Protein AF-A0A6H1ZCZ6-F1 (afdb_monomer)

Radius of gyration: 28.12 Å; Cα contacts (8 Å, |Δi|>4): 286; chains: 1; bounding box: 65×45×75 Å

Sequence (295 aa):
MPRVMRRTPATEEAATYGYGDFLKEIIQRKLASDAAQSDRMLAGTMTKEDMLDIGLAGVGAGTKIARGVGKGKFPFNLKTTDVPLWNAILKKPAYHKEAKGIERSIDFMSPEKYFEKVERKLGIERETGKPHKDWADPEIVKKYAKEMEEGAKFPMPGLEYGNKAYFGQEGRHRMLAAEMLGIDRVPVLVMRSLEKALEKKKWKMPITRPHLASTVPKEAAAIVEKYKSQGLTYDAFVNQIPDKPQFAYHQWTFRGEGPLAKATVTTKGTSLDEFEEMVADRLRKFAETPAWSSF

Foldseek 3Di:
DDDPPDDDPLNVVCVVDPVVVSVVVVVVVVLVVQQVLLVCVLVVNDDCVSCVVLVNVPLDDDQCQFPQQPRPQDQEDSQFAPDPVVNVCSVCVPCCCPVVQKHKGWDWAALVVLQVVVCVQCPCPPVPSDRPLVPDDVVLLVVLLVCSSVRHHHYAWEWEAEPPPDIDTDDSSVNSSCVVSSNGIGTYMYMHRCVVVVVVVVVPDDPPDPVVVVPQPPVVVVVVVVCVVVVDDPVNVQVPQPPNPPPPPQDFDFDDDDPDGDTFGDDPPAGPVNVVVVVVVSVVVVVPPPPPPDD

Organism: NCBI:txid1070528

pLDDT: mean 70.23, std 20.96, range [31.58, 98.12]

Secondary structure (DSSP, 8-state):
----PPPPHHHHHHHHS-HHHHHHHHHHHHHHHHHHHHHHHHHT---HHHHHHTT-TTTTTTS---TTS-TT---EETT--S-HHHHHHHH-HHHHHHHH-EEEEEEEE-HHHHHHHHHHHH-S-TTT---GGGGS-HHHHHHHHHHHHTT--EEPPEEEE-STT-EEEE-HHHHHHHHHTT---EEEEEEEETHHHHHHHHTTS----GGGTTSS-HHHHHHHHHHHHTT--HHHHHHHSSS-------------SSTT-PPP--BTTB-HHHHHHHHHHHHHHHHHSPP----

Structure (mmCIF, N/CA/C/O backbone):
data_AF-A0A6H1ZCZ6-F1
#
_entry.id   AF-A0A6H1ZCZ6-F1
#
loop_
_atom_site.group_PDB
_atom_site.id
_atom_site.type_symbol
_atom_site.label_atom_id
_atom_site.label_alt_id
_atom_site.label_comp_id
_atom_site.label_asym_id
_atom_site.label_entity_id
_atom_site.label_seq_id
_atom_site.pdbx_PDB_ins_code
_atom_site.Cartn_x
_atom_site.Cartn_y
_atom_site.Cartn_z
_atom_site.occupancy
_atom_site.B_iso_or_equiv
_atom_site.auth_seq_id
_atom_site.auth_comp_id
_atom_site.auth_asym_id
_atom_site.auth_atom_id
_atom_site.pdbx_PDB_model_num
ATOM 1 N N . MET A 1 1 ? 48.967 -16.074 17.206 1.00 51.94 1 MET A N 1
ATOM 2 C CA . MET A 1 1 ? 48.374 -16.880 16.116 1.00 51.94 1 MET A CA 1
ATOM 3 C C . MET A 1 1 ? 47.278 -16.062 15.444 1.00 51.94 1 MET A C 1
ATOM 5 O O . MET A 1 1 ? 46.439 -15.543 16.174 1.00 51.94 1 MET A O 1
ATOM 9 N N . PRO A 1 2 ? 47.289 -15.872 14.113 1.00 50.41 2 PRO A N 1
ATOM 10 C CA . PRO A 1 2 ? 46.236 -15.125 13.434 1.00 50.41 2 PRO A CA 1
ATOM 11 C C . PRO A 1 2 ? 44.920 -15.909 13.479 1.00 50.41 2 PRO A C 1
ATOM 13 O O . PRO A 1 2 ? 44.879 -17.115 13.236 1.00 50.41 2 PRO A O 1
ATOM 16 N N . ARG A 1 3 ? 43.840 -15.214 13.836 1.00 53.81 3 ARG A N 1
ATOM 17 C CA . ARG A 1 3 ? 42.493 -15.776 13.945 1.00 53.81 3 ARG A CA 1
ATOM 18 C C . ARG A 1 3 ? 41.964 -16.026 12.533 1.00 53.81 3 ARG A C 1
ATOM 20 O O . ARG A 1 3 ? 41.617 -15.080 11.831 1.00 53.81 3 ARG A O 1
ATOM 27 N N . VAL A 1 4 ? 41.924 -17.288 12.110 1.00 62.53 4 VAL A N 1
ATOM 28 C CA . VAL A 1 4 ? 41.286 -17.685 10.848 1.00 62.53 4 VAL A CA 1
ATOM 29 C C . VAL A 1 4 ? 39.792 -17.383 10.975 1.00 62.53 4 VAL A C 1
ATOM 31 O O . VAL A 1 4 ? 39.078 -18.063 11.714 1.00 62.53 4 VAL A O 1
ATOM 34 N N . MET A 1 5 ? 39.315 -16.329 10.309 1.00 56.47 5 MET A N 1
ATOM 35 C CA . MET A 1 5 ? 37.878 -16.083 10.213 1.00 56.47 5 MET A CA 1
ATOM 36 C C . MET A 1 5 ? 37.265 -17.189 9.356 1.00 56.47 5 MET A C 1
ATOM 38 O O . MET A 1 5 ? 37.585 -17.311 8.173 1.00 56.47 5 MET A O 1
ATOM 42 N N . ARG A 1 6 ? 36.388 -18.003 9.954 1.00 63.62 6 ARG A N 1
ATOM 43 C CA . ARG A 1 6 ? 35.549 -18.932 9.195 1.00 63.62 6 ARG A CA 1
ATOM 44 C C . ARG A 1 6 ? 34.657 -18.108 8.271 1.00 63.62 6 ARG A C 1
ATOM 46 O O . ARG A 1 6 ? 33.877 -17.283 8.746 1.00 63.62 6 ARG A O 1
ATOM 53 N N . ARG A 1 7 ? 34.802 -18.321 6.965 1.00 49.16 7 ARG A N 1
ATOM 54 C CA . ARG A 1 7 ? 33.882 -17.788 5.961 1.00 49.16 7 ARG A CA 1
ATOM 55 C C . ARG A 1 7 ? 32.500 -18.387 6.218 1.00 49.16 7 ARG A C 1
ATOM 57 O O . ARG A 1 7 ? 32.379 -19.568 6.533 1.00 49.16 7 ARG A O 1
ATOM 64 N N . THR A 1 8 ? 31.468 -17.554 6.179 1.00 64.56 8 THR A N 1
ATOM 65 C CA . THR A 1 8 ? 30.083 -18.023 6.260 1.00 64.56 8 THR A CA 1
ATOM 66 C C . THR A 1 8 ? 29.672 -18.607 4.904 1.00 64.56 8 THR A C 1
ATOM 68 O O . THR A 1 8 ? 30.223 -18.186 3.883 1.00 64.56 8 THR A O 1
ATOM 71 N N . PRO A 1 9 ? 28.676 -19.509 4.847 1.00 66.75 9 PRO A N 1
ATOM 72 C CA . PRO A 1 9 ? 28.202 -20.091 3.585 1.00 66.75 9 PRO A CA 1
ATOM 73 C C . PRO A 1 9 ? 27.867 -19.033 2.514 1.00 66.75 9 PRO A C 1
ATOM 75 O O . PRO A 1 9 ? 28.217 -19.180 1.348 1.00 66.75 9 PRO A O 1
ATOM 78 N N . ALA A 1 10 ? 27.306 -17.891 2.930 1.00 59.91 10 ALA A N 1
ATOM 79 C CA . ALA A 1 10 ? 27.002 -16.764 2.043 1.00 59.91 10 ALA A CA 1
ATOM 80 C C . ALA A 1 10 ? 28.252 -16.098 1.428 1.00 59.91 10 ALA A C 1
ATOM 82 O O . ALA A 1 10 ? 28.197 -15.582 0.315 1.00 59.91 10 ALA A O 1
ATOM 83 N N . THR A 1 11 ? 29.386 -16.095 2.138 1.00 60.25 11 THR A N 1
ATOM 84 C CA . THR A 1 11 ? 30.655 -15.556 1.612 1.00 60.25 11 THR A CA 1
ATOM 85 C C . THR A 1 11 ? 31.369 -16.512 0.656 1.00 60.25 11 THR A C 1
ATOM 87 O O . THR A 1 11 ? 32.207 -16.060 -0.120 1.00 60.25 11 THR A O 1
ATOM 90 N N . GLU A 1 12 ? 31.036 -17.804 0.675 1.00 62.97 12 GLU A N 1
ATOM 91 C CA . GLU A 1 12 ? 31.563 -18.786 -0.282 1.00 62.97 12 GLU A CA 1
ATOM 92 C C . GLU A 1 12 ? 30.764 -18.785 -1.594 1.00 62.97 12 GLU A C 1
ATOM 94 O O . GLU A 1 12 ? 31.374 -18.747 -2.663 1.00 62.97 12 GLU A O 1
ATOM 99 N N . GLU A 1 13 ? 29.429 -18.686 -1.540 1.00 59.19 13 GLU A N 1
ATOM 100 C CA . GLU A 1 13 ? 28.584 -18.519 -2.741 1.00 59.19 13 GLU A CA 1
ATOM 101 C C . GLU A 1 13 ? 28.885 -17.209 -3.494 1.00 59.19 13 GLU A C 1
ATOM 103 O O . GLU A 1 13 ? 28.975 -17.189 -4.724 1.00 59.19 13 GLU A O 1
ATOM 108 N N . ALA A 1 14 ? 29.120 -16.110 -2.766 1.00 56.25 14 ALA A N 1
ATOM 109 C CA . ALA A 1 14 ? 29.491 -14.820 -3.354 1.00 56.25 14 ALA A CA 1
ATOM 110 C C . ALA A 1 14 ? 30.906 -14.795 -3.969 1.00 56.25 14 ALA A C 1
ATOM 112 O O . ALA A 1 14 ? 31.256 -13.832 -4.647 1.00 56.25 14 ALA A O 1
ATOM 113 N N . ALA A 1 15 ? 31.738 -15.812 -3.716 1.00 60.25 15 ALA A N 1
ATOM 114 C CA . ALA A 1 15 ? 33.045 -15.955 -4.359 1.00 60.25 15 ALA A CA 1
ATOM 115 C C . ALA A 1 15 ? 32.957 -16.732 -5.684 1.00 60.25 15 ALA A C 1
ATOM 117 O O . ALA A 1 15 ? 33.843 -16.605 -6.525 1.00 60.25 15 ALA A O 1
ATOM 118 N N . THR A 1 16 ? 31.894 -17.522 -5.876 1.00 64.06 16 THR A N 1
ATOM 119 C CA . THR A 1 16 ? 31.641 -18.293 -7.105 1.00 64.06 16 THR A CA 1
ATOM 120 C C . THR A 1 16 ? 30.833 -17.493 -8.127 1.00 64.06 16 THR A C 1
ATOM 122 O O . THR A 1 16 ? 31.083 -17.588 -9.326 1.00 64.06 16 THR A O 1
ATOM 125 N N . TYR A 1 17 ? 29.900 -16.664 -7.657 1.00 55.56 17 TYR A N 1
ATOM 126 C CA . TYR A 1 17 ? 29.158 -15.703 -8.470 1.00 55.56 17 TYR A CA 1
ATOM 127 C C . TYR A 1 17 ? 29.743 -14.308 -8.277 1.00 55.56 17 TYR A C 1
ATOM 129 O O . TYR A 1 17 ? 29.965 -13.888 -7.148 1.00 55.56 17 TYR A O 1
ATOM 137 N N . GLY A 1 18 ? 29.947 -13.535 -9.349 1.00 78.50 18 GLY A N 1
ATOM 138 C CA . GLY A 1 18 ? 30.294 -12.121 -9.189 1.00 78.50 18 GLY A CA 1
ATOM 139 C C . GLY A 1 18 ? 29.287 -11.429 -8.258 1.00 78.50 18 GLY A C 1
ATOM 140 O O . GLY A 1 18 ? 28.083 -11.645 -8.389 1.00 78.50 18 GLY A O 1
ATOM 141 N N . TYR A 1 19 ? 29.756 -10.593 -7.325 1.00 64.38 19 TYR A N 1
ATOM 142 C CA . TYR A 1 19 ? 28.933 -9.965 -6.272 1.00 64.38 19 TYR A CA 1
ATOM 143 C C . TYR A 1 19 ? 27.621 -9.341 -6.793 1.00 64.38 19 TYR A C 1
ATOM 145 O O . TYR A 1 19 ? 26.573 -9.411 -6.150 1.00 64.38 19 TYR A O 1
ATOM 153 N N . GLY A 1 20 ? 27.651 -8.776 -8.005 1.00 70.06 20 GLY A N 1
ATOM 154 C CA . GLY A 1 20 ? 26.472 -8.213 -8.662 1.00 70.06 20 GLY A CA 1
ATOM 155 C C . GLY A 1 20 ? 25.416 -9.236 -9.104 1.00 70.06 20 GLY A C 1
ATOM 156 O O . GLY A 1 20 ? 24.238 -8.888 -9.149 1.00 70.06 20 GLY A O 1
ATOM 157 N N . ASP A 1 21 ? 25.795 -10.468 -9.435 1.00 70.88 21 ASP A N 1
ATOM 158 C CA . ASP A 1 21 ? 24.861 -11.539 -9.801 1.00 70.88 21 ASP A CA 1
ATOM 159 C C . ASP A 1 21 ? 24.294 -12.235 -8.561 1.00 70.88 21 ASP A C 1
ATOM 161 O O . ASP A 1 21 ? 23.085 -12.455 -8.499 1.00 70.88 21 ASP A O 1
ATOM 165 N N . PHE A 1 22 ? 25.113 -12.411 -7.522 1.00 65.31 22 PHE A N 1
ATOM 166 C CA . PHE A 1 22 ? 24.660 -12.872 -6.207 1.00 65.31 22 PHE A CA 1
ATOM 167 C C . PHE A 1 22 ? 23.572 -11.957 -5.612 1.00 65.31 22 PHE A C 1
ATOM 169 O O . PHE A 1 22 ? 22.502 -12.418 -5.212 1.00 65.31 22 PHE A O 1
ATOM 176 N N . LEU A 1 23 ? 23.776 -10.631 -5.633 1.00 61.34 23 LEU A N 1
ATOM 177 C CA . LEU A 1 23 ? 22.765 -9.678 -5.154 1.00 61.34 23 LEU A CA 1
ATOM 178 C C . LEU A 1 23 ? 21.466 -9.723 -5.970 1.00 61.34 23 LEU A C 1
ATOM 180 O O . LEU A 1 23 ? 20.378 -9.594 -5.404 1.00 61.34 23 LEU A O 1
ATOM 184 N N . LYS A 1 24 ? 21.548 -9.905 -7.294 1.00 67.25 24 LYS A N 1
ATOM 185 C CA . LYS A 1 24 ? 20.347 -10.050 -8.131 1.00 67.25 24 LYS A CA 1
ATOM 186 C C . LYS A 1 24 ? 19.576 -11.302 -7.760 1.00 67.25 24 LYS A C 1
ATOM 188 O O . LYS A 1 24 ? 18.354 -11.234 -7.674 1.00 67.25 24 LYS A O 1
ATOM 193 N N . GLU A 1 25 ? 20.267 -12.414 -7.550 1.00 73.94 25 GLU A N 1
ATOM 194 C CA . GLU A 1 25 ? 19.636 -13.670 -7.175 1.00 73.94 25 GLU A CA 1
ATOM 195 C C . GLU A 1 25 ? 18.921 -13.557 -5.826 1.00 73.94 25 GLU A C 1
ATOM 197 O O . GLU A 1 25 ? 17.749 -13.920 -5.736 1.00 73.94 25 GLU A O 1
ATOM 202 N N . ILE A 1 26 ? 19.557 -12.960 -4.812 1.00 69.25 26 ILE A N 1
ATOM 203 C CA . ILE A 1 26 ? 18.918 -12.699 -3.513 1.00 69.25 26 ILE A CA 1
ATOM 204 C C . ILE A 1 26 ? 17.649 -11.856 -3.684 1.00 69.25 26 ILE A C 1
ATOM 206 O O . ILE A 1 26 ? 16.602 -12.197 -3.131 1.00 69.25 26 ILE A O 1
ATOM 210 N N . ILE A 1 27 ? 17.715 -10.776 -4.472 1.00 65.94 27 ILE A N 1
ATOM 211 C CA . ILE A 1 27 ? 16.554 -9.912 -4.730 1.00 65.94 27 ILE A CA 1
ATOM 212 C C . ILE A 1 27 ? 15.440 -10.699 -5.433 1.00 65.94 27 ILE A C 1
ATOM 214 O O . ILE A 1 27 ? 14.284 -10.591 -5.037 1.00 65.94 27 ILE A O 1
ATOM 218 N N . GLN A 1 28 ? 15.766 -11.511 -6.442 1.00 69.06 28 GLN A N 1
ATOM 219 C CA . GLN A 1 28 ? 14.781 -12.320 -7.168 1.00 69.06 28 GLN A CA 1
ATOM 220 C C . GLN A 1 28 ? 14.146 -13.392 -6.277 1.00 69.06 28 GLN A C 1
ATOM 222 O O . GLN A 1 28 ? 12.925 -13.532 -6.280 1.00 69.06 28 GLN A O 1
ATOM 227 N N . ARG A 1 29 ? 14.941 -14.101 -5.464 1.00 72.94 29 ARG A N 1
ATOM 228 C CA . ARG A 1 29 ? 14.440 -15.084 -4.489 1.00 72.94 29 ARG A CA 1
ATOM 229 C C . ARG A 1 29 ? 13.510 -14.422 -3.470 1.00 72.94 29 ARG A C 1
ATOM 231 O O . ARG A 1 29 ? 12.452 -14.968 -3.166 1.00 72.94 29 ARG A O 1
ATOM 238 N N . LYS A 1 30 ? 13.859 -13.223 -2.986 1.00 72.44 30 LYS A N 1
ATOM 239 C CA . LYS A 1 30 ? 13.016 -12.462 -2.055 1.00 72.44 30 LYS A CA 1
ATOM 240 C C . LYS A 1 30 ? 11.699 -12.025 -2.701 1.00 72.44 30 LYS A C 1
ATOM 242 O O . LYS A 1 30 ? 10.649 -12.279 -2.124 1.00 72.44 30 LYS A O 1
ATOM 247 N N . LEU A 1 31 ? 11.741 -11.465 -3.911 1.00 67.88 31 LEU A N 1
ATOM 248 C CA . LEU A 1 31 ? 10.538 -11.081 -4.661 1.00 67.88 31 LEU A CA 1
ATOM 249 C C . LEU A 1 31 ? 9.625 -12.282 -4.946 1.00 67.88 31 LEU A C 1
ATOM 251 O O . LEU A 1 31 ? 8.411 -12.175 -4.795 1.00 67.88 31 LEU A O 1
ATOM 255 N N . ALA A 1 32 ? 10.196 -13.431 -5.317 1.00 72.88 32 ALA A N 1
ATOM 256 C CA . ALA A 1 32 ? 9.437 -14.656 -5.555 1.00 72.88 32 ALA A CA 1
ATOM 257 C C . ALA A 1 32 ? 8.773 -15.183 -4.272 1.00 72.88 32 ALA A C 1
ATOM 259 O O . ALA A 1 32 ? 7.601 -15.556 -4.299 1.00 72.88 32 ALA A O 1
ATOM 260 N N . SER A 1 33 ? 9.497 -15.167 -3.149 1.00 76.44 33 SER A N 1
ATOM 261 C CA . SER A 1 33 ? 8.960 -15.548 -1.839 1.00 76.44 33 SER A CA 1
ATOM 262 C C . SER A 1 33 ? 7.818 -14.622 -1.401 1.00 76.44 33 SER A C 1
ATOM 264 O O . SER A 1 33 ? 6.734 -15.095 -1.058 1.00 76.44 33 SER A O 1
ATOM 266 N N . ASP A 1 34 ? 8.008 -13.305 -1.519 1.00 74.12 34 ASP A N 1
ATOM 267 C CA . ASP A 1 34 ? 6.996 -12.306 -1.158 1.00 74.12 34 ASP A CA 1
ATOM 268 C C . ASP A 1 34 ? 5.740 -12.425 -2.049 1.00 74.12 34 ASP A C 1
ATOM 270 O O . ASP A 1 34 ? 4.609 -12.286 -1.569 1.00 74.12 34 ASP A O 1
ATOM 274 N N . ALA A 1 35 ? 5.908 -12.746 -3.339 1.00 73.69 35 ALA A N 1
ATOM 275 C CA . ALA A 1 35 ? 4.800 -13.008 -4.256 1.00 73.69 35 ALA A CA 1
ATOM 276 C C . ALA A 1 35 ? 4.017 -14.275 -3.871 1.00 73.69 35 ALA A C 1
ATOM 278 O O . ALA A 1 35 ? 2.795 -14.217 -3.736 1.00 73.69 35 ALA A O 1
ATOM 279 N N . ALA A 1 36 ? 4.708 -15.391 -3.613 1.00 77.44 36 ALA A N 1
ATOM 280 C CA . ALA A 1 36 ? 4.074 -16.643 -3.193 1.00 77.44 36 ALA A CA 1
ATOM 281 C C . ALA A 1 36 ? 3.324 -16.487 -1.859 1.00 77.44 36 ALA A C 1
ATOM 283 O O . ALA A 1 36 ? 2.225 -17.012 -1.674 1.00 77.44 36 ALA A O 1
ATOM 284 N N . GLN A 1 37 ? 3.892 -15.726 -0.925 1.00 78.75 37 GLN A N 1
ATOM 285 C CA . GLN A 1 37 ? 3.243 -15.396 0.338 1.00 78.75 37 GLN A CA 1
ATOM 286 C C . GLN A 1 37 ? 1.989 -14.531 0.130 1.00 78.75 37 GLN A C 1
ATOM 288 O O . GLN A 1 37 ? 0.945 -14.812 0.722 1.00 78.75 37 GLN A O 1
ATOM 293 N N . SER A 1 38 ? 2.061 -13.533 -0.756 1.00 77.12 38 SER A N 1
ATOM 294 C CA . SER A 1 38 ? 0.911 -12.697 -1.132 1.00 77.12 38 SER A CA 1
ATOM 295 C C . SER A 1 38 ? -0.216 -13.520 -1.768 1.00 77.12 38 SER A C 1
ATOM 297 O O . SER A 1 38 ? -1.392 -13.273 -1.509 1.00 77.12 38 SER A O 1
ATOM 299 N N . ASP A 1 39 ? 0.117 -14.522 -2.579 1.00 80.75 39 ASP A N 1
ATOM 300 C CA . ASP A 1 39 ? -0.885 -15.373 -3.222 1.00 80.75 39 ASP A CA 1
ATOM 301 C C . ASP A 1 39 ? -1.585 -16.290 -2.211 1.00 80.75 39 ASP A C 1
ATOM 303 O O . ASP A 1 39 ? -2.813 -16.393 -2.229 1.00 80.75 39 ASP A O 1
ATOM 307 N N . ARG A 1 40 ? -0.841 -16.860 -1.251 1.00 77.88 40 ARG A N 1
ATOM 308 C CA . ARG A 1 40 ? -1.423 -17.626 -0.132 1.00 77.88 40 ARG A CA 1
ATOM 309 C C . ARG A 1 40 ? -2.340 -16.768 0.745 1.00 77.88 40 ARG A C 1
ATOM 311 O O . ARG A 1 40 ? -3.407 -17.226 1.151 1.00 77.88 40 ARG A O 1
ATOM 318 N N . MET A 1 41 ? -1.970 -15.508 0.990 1.00 79.25 41 MET A N 1
ATOM 319 C CA . MET A 1 41 ? -2.831 -14.525 1.664 1.00 79.25 41 MET A CA 1
ATOM 320 C C . MET A 1 41 ? -4.153 -14.307 0.935 1.00 79.25 41 MET A C 1
ATOM 322 O O . MET A 1 41 ? -5.220 -14.378 1.543 1.00 79.25 41 MET A O 1
ATOM 326 N N . LEU A 1 42 ? -4.091 -14.041 -0.370 1.00 79.94 42 LEU A N 1
ATOM 327 C CA . LEU A 1 42 ? -5.270 -13.751 -1.186 1.00 79.94 42 LEU A CA 1
ATOM 328 C C . LEU A 1 42 ? -6.194 -14.963 -1.329 1.00 79.94 42 LEU A C 1
ATOM 330 O O . LEU A 1 42 ? -7.420 -14.811 -1.300 1.00 79.94 42 LEU A O 1
ATOM 334 N N . ALA A 1 43 ? -5.609 -16.155 -1.443 1.00 80.00 43 ALA A N 1
ATOM 335 C CA . ALA A 1 43 ? -6.333 -17.418 -1.491 1.00 80.00 43 ALA A CA 1
ATOM 336 C C . ALA A 1 43 ? -6.966 -17.799 -0.140 1.00 80.00 43 ALA A C 1
ATOM 338 O O . ALA A 1 43 ? -7.839 -18.662 -0.101 1.00 80.00 43 ALA A O 1
ATOM 339 N N . GLY A 1 44 ? -6.568 -17.150 0.962 1.00 78.00 44 GLY A N 1
ATOM 340 C CA . GLY A 1 44 ? -7.005 -17.523 2.309 1.00 78.00 44 GLY A CA 1
ATOM 341 C C . GLY A 1 44 ? -6.400 -18.845 2.788 1.00 78.00 44 GLY A C 1
ATOM 342 O O . GLY A 1 44 ? -6.966 -19.487 3.664 1.00 78.00 44 G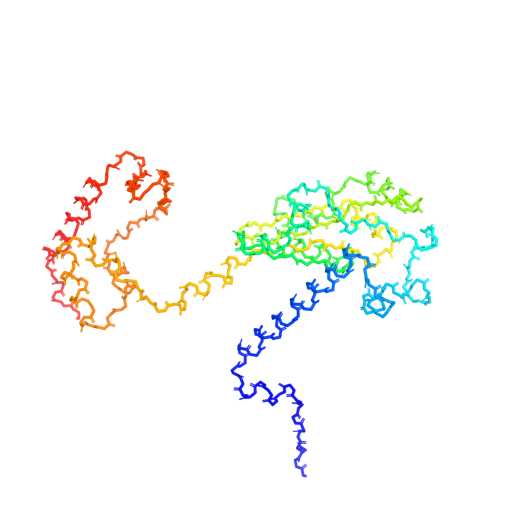LY A O 1
ATOM 343 N N . THR A 1 45 ? -5.263 -19.255 2.220 1.00 82.06 45 THR A N 1
ATOM 344 C CA . THR A 1 45 ? -4.576 -20.522 2.516 1.00 82.06 45 THR A CA 1
ATOM 345 C C . THR A 1 45 ? -3.324 -20.313 3.372 1.00 82.06 45 THR A C 1
ATOM 347 O O . THR A 1 45 ? -2.404 -21.127 3.326 1.00 82.06 45 THR A O 1
ATOM 350 N N . MET A 1 46 ? -3.232 -19.196 4.101 1.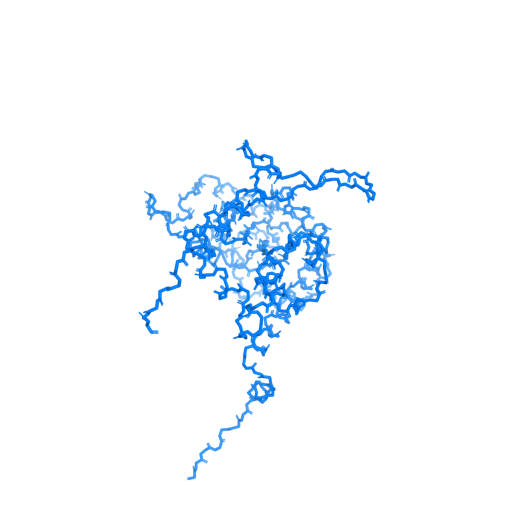00 76.06 46 MET A N 1
ATOM 351 C CA . MET A 1 46 ? -2.127 -18.975 5.036 1.00 76.06 46 MET A CA 1
ATOM 352 C C . MET A 1 46 ? -2.210 -19.945 6.205 1.00 76.06 46 MET A C 1
ATOM 354 O O . MET A 1 46 ? -3.254 -20.061 6.849 1.00 76.06 46 MET A O 1
ATOM 358 N N . THR A 1 47 ? -1.086 -20.579 6.515 1.00 77.38 47 THR A N 1
ATOM 359 C CA . THR A 1 47 ? -0.935 -21.347 7.750 1.00 77.38 47 THR A CA 1
ATOM 360 C C . THR A 1 47 ? -0.765 -20.411 8.948 1.00 77.38 47 THR A C 1
ATOM 362 O O . THR A 1 47 ? -0.506 -19.211 8.801 1.00 77.38 47 THR A O 1
ATOM 365 N N . LYS A 1 48 ? -0.903 -20.952 10.160 1.00 69.75 48 LYS A N 1
ATOM 366 C CA . LYS A 1 48 ? -0.646 -20.202 11.395 1.00 69.75 48 LYS A CA 1
ATOM 367 C C . LYS A 1 48 ? 0.815 -19.746 11.462 1.00 69.75 48 LYS A C 1
ATOM 369 O O . LYS A 1 48 ? 1.084 -18.650 11.937 1.00 69.75 48 LYS A O 1
ATOM 374 N N . GLU A 1 49 ? 1.727 -20.559 10.949 1.00 73.94 49 GLU A N 1
ATOM 375 C CA . GLU A 1 49 ? 3.160 -20.298 10.834 1.00 73.94 49 GLU A CA 1
ATOM 376 C C . GLU A 1 49 ? 3.424 -19.160 9.849 1.00 73.94 49 GLU A C 1
ATOM 378 O O . GLU A 1 49 ? 4.119 -18.207 10.188 1.00 73.94 49 GLU A O 1
ATOM 383 N N . ASP A 1 50 ? 2.768 -19.171 8.684 1.00 71.44 50 ASP A N 1
ATOM 384 C CA . ASP A 1 50 ? 2.870 -18.052 7.746 1.00 71.44 50 ASP A CA 1
ATOM 385 C C . ASP A 1 50 ? 2.357 -16.753 8.385 1.00 71.44 50 ASP A C 1
ATOM 387 O O . ASP A 1 50 ? 2.917 -15.686 8.145 1.00 71.44 50 ASP A O 1
ATOM 391 N N . MET A 1 51 ? 1.298 -16.835 9.206 1.00 68.19 51 MET A N 1
ATOM 392 C CA . MET A 1 51 ? 0.802 -15.704 9.993 1.00 68.19 51 MET A CA 1
ATOM 393 C C . MET A 1 51 ? 1.802 -15.291 11.085 1.00 68.19 51 MET A C 1
ATOM 395 O O . MET A 1 51 ? 1.932 -14.098 11.343 1.00 68.19 51 MET A O 1
ATOM 399 N N . LEU A 1 52 ? 2.521 -16.219 11.725 1.00 67.00 52 LEU A N 1
ATOM 400 C CA . LEU A 1 52 ? 3.565 -15.924 12.726 1.00 67.00 52 LEU A CA 1
ATOM 401 C C . LEU A 1 52 ? 4.725 -15.160 12.095 1.00 67.00 52 LEU A C 1
ATOM 403 O O . LEU A 1 52 ? 5.143 -14.137 12.636 1.00 67.00 52 LEU A O 1
ATOM 407 N N . ASP A 1 53 ? 5.173 -15.594 10.921 1.00 67.69 53 ASP A N 1
ATOM 408 C CA . ASP A 1 53 ? 6.294 -14.989 10.202 1.00 67.69 53 ASP A CA 1
ATOM 409 C C . ASP A 1 53 ? 5.988 -13.556 9.740 1.00 67.69 53 ASP A C 1
ATOM 411 O O . ASP A 1 53 ? 6.851 -12.672 9.762 1.00 67.69 53 ASP A O 1
ATOM 415 N N . ILE A 1 54 ? 4.727 -13.260 9.412 1.00 65.62 54 ILE A N 1
ATOM 416 C CA . ILE A 1 54 ? 4.270 -11.878 9.200 1.00 65.62 54 ILE A CA 1
ATOM 417 C C . ILE A 1 54 ? 3.810 -11.177 10.472 1.00 65.62 54 ILE A C 1
ATOM 419 O O . ILE A 1 54 ? 3.138 -10.151 10.388 1.00 65.62 54 ILE A O 1
ATOM 423 N N . GLY A 1 55 ? 4.167 -11.686 11.649 1.00 56.69 55 GLY A N 1
ATOM 424 C CA . GLY A 1 55 ? 3.805 -11.094 12.935 1.00 56.69 55 GLY A CA 1
ATOM 425 C C . GLY A 1 55 ? 2.297 -10.911 13.137 1.00 56.69 55 GLY A C 1
ATOM 426 O O . GLY A 1 55 ? 1.898 -10.069 13.934 1.00 56.69 55 GLY A O 1
ATOM 427 N N . LEU A 1 56 ? 1.461 -11.651 12.402 1.00 55.44 56 LEU A N 1
ATOM 428 C CA . LEU A 1 56 ? 0.009 -11.717 12.582 1.00 55.44 56 LEU A CA 1
ATOM 429 C C . LEU A 1 56 ? -0.393 -12.746 13.635 1.00 55.44 56 LEU A C 1
ATOM 431 O O . LEU A 1 56 ? -1.386 -12.534 14.326 1.00 55.44 56 LEU A O 1
ATOM 435 N N . ALA A 1 57 ? 0.364 -13.827 13.832 1.00 40.34 57 ALA A N 1
ATOM 436 C CA . ALA A 1 57 ? 0.096 -14.768 14.923 1.00 40.34 57 ALA A CA 1
ATOM 437 C C . ALA A 1 57 ? 0.720 -14.278 16.245 1.00 40.34 57 ALA A C 1
ATOM 439 O O . ALA A 1 57 ? 1.422 -14.960 16.975 1.00 40.34 57 ALA A O 1
ATOM 440 N N . GLY A 1 58 ? 0.395 -13.028 16.544 1.00 40.75 58 GLY A N 1
ATOM 441 C CA . GLY A 1 58 ? 0.647 -12.310 17.781 1.00 40.75 58 GLY A CA 1
ATOM 442 C C . GLY A 1 58 ? -0.594 -11.535 18.218 1.00 40.75 58 GLY A C 1
ATOM 443 O O . GLY A 1 58 ? -0.475 -10.552 18.938 1.00 40.75 58 GLY A O 1
ATOM 444 N N . VAL A 1 59 ? -1.801 -12.002 17.853 1.00 47.62 59 VAL A N 1
ATOM 445 C CA . VAL A 1 59 ? -3.061 -11.600 18.523 1.00 47.62 59 VAL A CA 1
ATOM 446 C C . VAL A 1 59 ? -3.023 -11.942 20.036 1.00 47.62 59 VAL A C 1
ATOM 448 O O . VAL A 1 59 ? -3.917 -11.559 20.785 1.00 47.62 59 VAL A O 1
ATOM 451 N N . GLY A 1 60 ? -1.956 -12.597 20.522 1.00 37.81 60 GLY A N 1
ATOM 452 C CA . GLY A 1 60 ? -1.567 -12.668 21.929 1.00 37.81 60 GLY A CA 1
ATOM 453 C C . GLY A 1 60 ? -0.102 -12.268 22.190 1.00 37.81 60 GLY A C 1
ATOM 454 O O . GLY A 1 60 ? 0.810 -12.718 21.503 1.00 37.81 60 GLY A O 1
ATOM 455 N N . ALA A 1 61 ? 0.061 -11.477 23.258 1.00 35.34 61 ALA A N 1
ATOM 456 C CA . ALA A 1 61 ? 1.223 -11.200 24.120 1.00 35.34 61 ALA A CA 1
ATOM 457 C C . ALA A 1 61 ? 2.292 -10.144 23.752 1.00 35.34 61 ALA A C 1
ATOM 459 O O . ALA A 1 61 ? 2.943 -9.672 24.681 1.00 35.34 61 ALA A O 1
ATOM 460 N N . GLY A 1 62 ? 2.457 -9.690 22.504 1.00 39.47 62 GLY A N 1
ATOM 461 C CA . GLY A 1 62 ? 3.529 -8.713 22.198 1.00 39.47 62 GLY A CA 1
ATOM 462 C C . GLY A 1 62 ? 3.198 -7.629 21.177 1.00 39.47 62 GLY A C 1
ATOM 463 O O . GLY A 1 62 ? 3.685 -6.507 21.293 1.00 39.47 62 GLY A O 1
ATOM 464 N N . THR A 1 63 ? 2.338 -7.924 20.206 1.00 43.44 63 THR A N 1
ATOM 465 C CA . THR A 1 63 ? 1.853 -6.926 19.252 1.00 43.44 63 THR A CA 1
ATOM 466 C C . THR A 1 63 ? 0.690 -6.189 19.904 1.00 43.44 63 THR A C 1
ATOM 468 O O . THR A 1 63 ? -0.329 -6.802 20.229 1.00 43.44 63 THR A O 1
ATOM 471 N N . LYS A 1 64 ? 0.828 -4.880 20.140 1.00 45.78 64 LYS A N 1
ATOM 472 C CA . LYS A 1 64 ? -0.287 -4.053 20.611 1.00 45.78 64 LYS A CA 1
ATOM 473 C C . LYS A 1 64 ? -1.287 -3.899 19.466 1.00 45.78 64 LYS A C 1
ATOM 475 O O . LYS A 1 64 ? -1.328 -2.881 18.800 1.00 45.78 64 LYS A O 1
ATOM 480 N N . ILE A 1 65 ? -2.135 -4.898 19.240 1.00 48.91 65 ILE A N 1
ATOM 481 C CA . ILE A 1 65 ? -3.438 -4.613 18.637 1.00 48.91 65 ILE A CA 1
ATOM 482 C C . ILE A 1 65 ? -4.102 -3.657 19.627 1.00 48.91 65 ILE A C 1
ATOM 484 O O . ILE A 1 65 ? -4.154 -3.995 20.815 1.00 48.91 65 ILE A O 1
ATOM 488 N N . ALA A 1 66 ? -4.487 -2.454 19.184 1.00 48.53 66 ALA A N 1
ATOM 489 C CA . ALA A 1 66 ? -5.059 -1.427 20.052 1.00 48.53 66 ALA A CA 1
ATOM 490 C C . ALA A 1 66 ? -5.976 -2.046 21.104 1.00 48.53 66 ALA A C 1
ATOM 492 O O . ALA A 1 66 ? -6.851 -2.855 20.779 1.00 48.53 66 ALA A O 1
ATOM 493 N N . ARG A 1 67 ? -5.798 -1.638 22.363 1.00 44.56 67 ARG A N 1
ATOM 494 C CA . ARG A 1 67 ? -6.802 -1.848 23.407 1.00 44.56 67 ARG A CA 1
ATOM 495 C C . ARG A 1 67 ? -8.077 -1.113 22.966 1.00 44.56 67 ARG A C 1
ATOM 497 O O . ARG A 1 67 ? -8.223 0.054 23.289 1.00 44.56 67 ARG A O 1
ATOM 504 N N . GLY A 1 68 ? -8.936 -1.760 22.184 1.00 46.91 68 GLY A N 1
ATOM 505 C CA . GLY A 1 68 ? -10.147 -1.137 21.637 1.00 46.91 68 GLY A CA 1
ATOM 506 C C . GLY A 1 68 ? -10.671 -1.814 20.375 1.00 46.91 68 GLY A C 1
ATOM 507 O O . GLY A 1 68 ? -11.859 -2.109 20.294 1.00 46.91 68 GLY A O 1
ATOM 508 N N . VAL A 1 69 ? -9.792 -2.193 19.436 1.00 53.06 69 VAL A N 1
ATOM 509 C CA . VAL A 1 69 ? -10.217 -2.897 18.213 1.00 53.06 69 VAL A CA 1
ATOM 510 C C . VAL A 1 69 ? -10.730 -4.275 18.614 1.00 53.06 69 VAL A C 1
ATOM 512 O O . VAL A 1 69 ? -9.961 -5.091 19.135 1.00 53.06 69 VAL A O 1
ATOM 515 N N . GLY A 1 70 ? -12.031 -4.521 18.418 1.00 54.25 70 GLY A N 1
ATOM 516 C CA . GLY A 1 70 ? -12.714 -5.734 18.869 1.00 54.25 70 GLY A CA 1
ATOM 517 C C . GLY A 1 70 ? -11.855 -6.978 18.639 1.00 54.25 70 GLY A C 1
ATOM 518 O O . GLY A 1 70 ? -11.467 -7.260 17.502 1.00 54.25 70 GLY A O 1
ATOM 519 N N . LYS A 1 71 ? -11.503 -7.666 19.740 1.00 51.38 71 LYS A N 1
ATOM 520 C CA . LYS A 1 71 ? -10.514 -8.758 19.802 1.00 51.38 71 LYS A CA 1
ATOM 521 C C . LYS A 1 71 ? -10.517 -9.600 18.515 1.00 51.38 71 LYS A C 1
ATOM 523 O O . LYS A 1 71 ? -11.392 -10.436 18.314 1.00 51.38 71 LYS A O 1
ATOM 528 N N . GLY A 1 72 ? -9.520 -9.377 17.654 1.00 57.53 72 GLY A N 1
ATOM 529 C CA . GLY A 1 72 ? -9.150 -10.294 16.571 1.00 57.53 72 GLY A CA 1
ATOM 530 C C . GLY A 1 72 ? -9.596 -9.961 15.142 1.00 57.53 72 GLY A C 1
ATOM 531 O O . GLY A 1 72 ? -9.275 -10.739 14.245 1.00 57.53 72 GLY A O 1
ATOM 532 N N . LYS A 1 73 ? -10.283 -8.845 14.856 1.00 73.81 73 LYS A N 1
ATOM 533 C CA . LYS A 1 73 ? -10.673 -8.527 13.464 1.00 73.81 73 LYS A CA 1
ATOM 534 C C . LYS A 1 73 ? -9.722 -7.527 12.801 1.00 73.81 73 LYS A C 1
ATOM 536 O O . LYS A 1 73 ? -9.896 -6.325 12.901 1.00 73.81 73 LYS A O 1
ATOM 541 N N . PHE A 1 74 ? -8.783 -8.042 12.009 1.00 85.88 74 PHE A N 1
ATOM 542 C CA . PHE A 1 74 ? -7.899 -7.255 11.138 1.00 85.88 74 PHE A CA 1
ATOM 543 C C . PHE A 1 74 ? -8.688 -6.332 10.178 1.00 85.88 74 PHE A C 1
ATOM 545 O O . PHE A 1 74 ? -9.468 -6.861 9.380 1.00 85.88 74 PHE A O 1
ATOM 552 N N . PRO A 1 75 ? -8.542 -4.993 10.215 1.00 94.19 75 PRO A N 1
ATOM 553 C CA . PRO A 1 75 ? -9.502 -4.071 9.591 1.00 94.19 75 PRO A CA 1
ATOM 554 C C . PRO A 1 75 ? -9.350 -3.902 8.072 1.00 94.19 75 PRO A C 1
ATOM 556 O O . PRO A 1 75 ? -10.056 -3.094 7.480 1.00 94.19 75 PRO A O 1
ATOM 559 N N . PHE A 1 76 ? -8.475 -4.662 7.411 1.00 95.19 76 PHE A N 1
ATOM 560 C CA . PHE A 1 76 ? -8.212 -4.515 5.978 1.00 95.19 76 PHE A CA 1
ATOM 561 C C . PHE A 1 76 ? -8.685 -5.721 5.164 1.00 95.19 76 PHE A C 1
ATOM 563 O O . PHE A 1 76 ? -8.465 -6.877 5.528 1.00 95.19 76 PHE A O 1
ATOM 570 N N . ASN A 1 77 ? -9.316 -5.442 4.025 1.00 94.31 77 ASN A N 1
ATOM 571 C CA . ASN A 1 77 ? -9.677 -6.419 3.014 1.00 94.31 77 ASN A CA 1
ATOM 572 C C . ASN A 1 77 ? -8.513 -6.601 2.036 1.00 94.31 77 ASN A C 1
ATOM 574 O O . ASN A 1 77 ? -8.230 -5.735 1.214 1.00 94.31 77 ASN A O 1
ATOM 578 N N . LEU A 1 78 ? -7.871 -7.765 2.095 1.00 93.69 78 LEU A N 1
ATOM 579 C CA . LEU A 1 78 ? -6.731 -8.096 1.239 1.00 93.69 78 LEU A CA 1
ATOM 580 C C . LEU A 1 78 ? -7.115 -8.288 -0.234 1.00 93.69 78 LEU A C 1
ATOM 582 O O . LEU A 1 78 ? -6.254 -8.217 -1.101 1.00 93.69 78 LEU A O 1
ATOM 586 N N . LYS A 1 79 ? -8.396 -8.530 -0.535 1.00 94.69 79 LYS A N 1
ATOM 587 C CA . LYS A 1 79 ? -8.870 -8.842 -1.893 1.00 94.69 79 LYS A CA 1
ATOM 588 C C . LYS A 1 79 ? -9.213 -7.603 -2.715 1.00 94.69 79 LYS A C 1
ATOM 590 O O . LYS A 1 79 ? -9.468 -7.734 -3.911 1.00 94.69 79 LYS A O 1
ATOM 595 N N . THR A 1 80 ? -9.272 -6.432 -2.083 1.00 96.75 80 THR A N 1
ATOM 596 C CA . THR A 1 80 ? -9.744 -5.207 -2.728 1.00 96.75 80 THR A CA 1
ATOM 597 C C . THR A 1 80 ? -8.941 -3.990 -2.303 1.00 96.75 80 THR A C 1
ATOM 599 O O . THR A 1 80 ? -8.665 -3.803 -1.121 1.00 96.75 80 THR A O 1
ATOM 602 N N . THR A 1 81 ? -8.684 -3.111 -3.254 1.00 96.50 81 THR A N 1
ATOM 603 C CA . THR A 1 81 ? -8.327 -1.708 -3.063 1.00 96.50 81 THR A CA 1
ATOM 604 C C . THR A 1 81 ? -9.509 -0.830 -3.498 1.00 96.50 81 THR A C 1
ATOM 606 O O . THR A 1 81 ? -10.526 -1.323 -3.995 1.00 96.50 81 THR A O 1
ATOM 609 N N . ASP A 1 82 ? -9.390 0.477 -3.317 1.00 95.19 82 ASP A N 1
ATOM 610 C CA . ASP A 1 82 ? -10.312 1.490 -3.842 1.00 95.19 82 ASP A CA 1
ATOM 611 C C . ASP A 1 82 ? -10.050 1.867 -5.306 1.00 95.19 82 ASP A C 1
ATOM 613 O O . ASP A 1 82 ? -10.858 2.562 -5.916 1.00 95.19 82 ASP A O 1
ATOM 617 N N . VAL A 1 83 ? -8.970 1.358 -5.904 1.00 95.88 83 VAL A N 1
ATOM 618 C CA . VAL A 1 83 ? -8.595 1.651 -7.291 1.00 95.88 83 VAL A CA 1
ATOM 619 C C . VAL A 1 83 ? -8.966 0.474 -8.203 1.00 95.88 83 VAL A C 1
ATOM 621 O O . VAL A 1 83 ? -8.384 -0.610 -8.082 1.00 95.88 83 VAL A O 1
ATOM 624 N N . PRO A 1 84 ? -9.885 0.647 -9.177 1.00 96.31 84 PRO A N 1
ATOM 625 C CA . PRO A 1 84 ? -10.316 -0.434 -10.068 1.00 96.31 84 PRO A CA 1
ATOM 626 C C . PRO A 1 84 ? -9.175 -1.135 -10.822 1.00 96.31 84 PRO A C 1
ATOM 628 O O . PRO A 1 84 ? -9.183 -2.361 -10.949 1.00 96.31 84 PRO A O 1
ATOM 631 N N . LEU A 1 85 ? -8.168 -0.384 -11.279 1.00 94.44 85 LEU A N 1
ATOM 632 C CA . LEU A 1 85 ? -6.993 -0.947 -11.954 1.00 94.44 85 LEU A CA 1
ATOM 633 C C . LEU A 1 85 ? -6.197 -1.880 -11.031 1.00 94.44 85 LEU A C 1
ATOM 635 O O . LEU A 1 85 ? -5.820 -2.984 -11.419 1.00 94.44 85 LEU A O 1
ATOM 639 N N . TRP A 1 86 ? -5.985 -1.473 -9.784 1.00 96.31 86 TRP A N 1
ATOM 640 C CA . TRP A 1 86 ? -5.249 -2.263 -8.800 1.0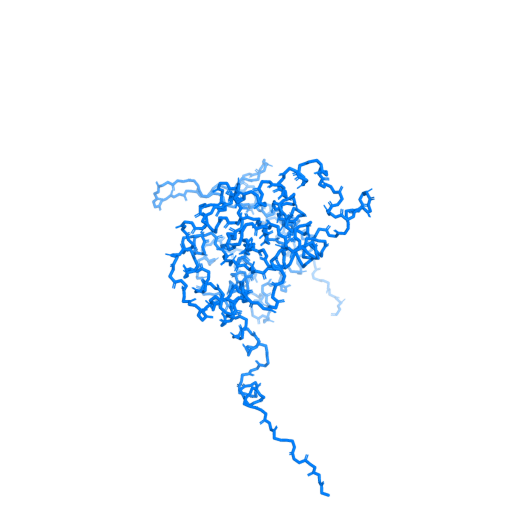0 96.31 86 TRP A CA 1
ATOM 641 C C . TRP A 1 86 ? -6.014 -3.535 -8.412 1.00 96.31 86 TRP A C 1
ATOM 643 O O . TRP A 1 86 ? -5.423 -4.606 -8.270 1.00 96.31 86 TRP A O 1
ATOM 653 N N . ASN A 1 87 ? -7.347 -3.461 -8.366 1.00 97.06 87 ASN A N 1
ATOM 654 C CA . ASN A 1 87 ? -8.208 -4.636 -8.229 1.00 97.06 87 ASN A CA 1
ATOM 655 C C . ASN A 1 87 ? -8.060 -5.616 -9.402 1.00 97.06 87 ASN A C 1
ATOM 657 O O . ASN A 1 87 ? -8.075 -6.833 -9.198 1.00 97.06 87 ASN A O 1
ATOM 661 N N . ALA A 1 88 ? -7.894 -5.122 -10.632 1.00 96.25 88 ALA A N 1
ATOM 662 C CA . ALA A 1 88 ? -7.627 -5.979 -11.787 1.00 96.25 88 ALA A CA 1
ATOM 663 C C . ALA A 1 88 ? -6.262 -6.683 -11.674 1.00 96.25 88 ALA A C 1
ATOM 665 O O . ALA A 1 88 ? -6.161 -7.871 -11.999 1.00 96.25 88 ALA A O 1
ATOM 666 N N . ILE A 1 89 ? -5.243 -5.990 -11.153 1.00 95.06 89 ILE A N 1
ATOM 667 C CA . ILE A 1 89 ? -3.906 -6.549 -10.890 1.00 95.06 89 ILE A CA 1
ATOM 668 C C . ILE A 1 89 ? -3.969 -7.652 -9.827 1.00 95.06 89 ILE A C 1
ATOM 670 O O . ILE A 1 89 ? -3.385 -8.721 -10.015 1.00 95.06 89 ILE A O 1
ATOM 674 N N . LEU A 1 90 ? -4.719 -7.440 -8.740 1.00 94.81 90 LEU A N 1
ATOM 675 C CA . LEU A 1 90 ? -4.937 -8.460 -7.708 1.00 94.81 90 LEU A CA 1
ATOM 676 C C . LEU A 1 90 ? -5.600 -9.723 -8.279 1.00 94.81 90 LEU A C 1
ATOM 678 O O . LEU A 1 90 ? -5.162 -10.829 -7.968 1.00 94.81 90 LEU A O 1
ATOM 682 N N . LYS A 1 91 ? -6.609 -9.559 -9.148 1.00 96.19 91 LYS A N 1
ATOM 683 C CA . LYS A 1 91 ? -7.365 -10.668 -9.759 1.00 96.19 91 LYS A CA 1
ATOM 684 C C . LYS A 1 91 ? -6.584 -11.440 -10.825 1.00 96.19 91 LYS A C 1
ATOM 686 O O . LYS A 1 91 ? -6.807 -12.636 -10.981 1.00 96.19 91 LYS A O 1
ATOM 691 N N . LYS A 1 92 ? -5.720 -1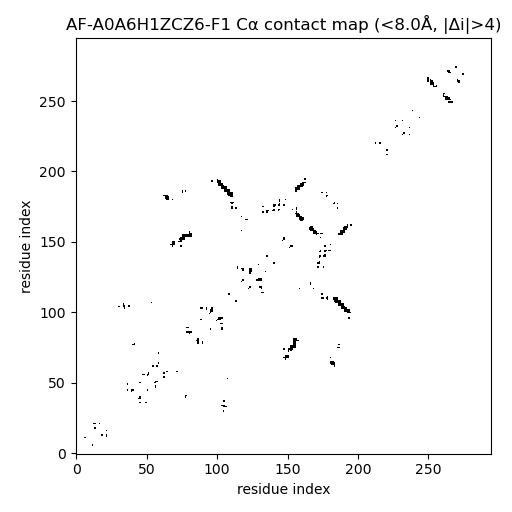0.773 -11.597 1.00 96.00 92 LYS A N 1
ATOM 692 C CA . LYS A 1 92 ? -4.976 -11.377 -12.720 1.00 96.00 92 LYS A CA 1
ATOM 693 C C . LYS A 1 92 ? -3.482 -11.023 -12.659 1.00 96.00 92 LYS A C 1
ATOM 695 O O . LYS A 1 92 ? -2.995 -10.323 -13.551 1.00 96.00 92 LYS A O 1
ATOM 700 N N . PRO A 1 93 ? -2.741 -11.488 -11.637 1.00 94.06 93 PRO A N 1
ATOM 701 C CA . PRO A 1 93 ? -1.349 -11.092 -11.421 1.00 94.06 93 PRO A CA 1
ATOM 702 C C . PRO A 1 93 ? -0.419 -11.518 -12.562 1.00 94.06 93 PRO A C 1
ATOM 704 O O . PRO A 1 93 ? 0.370 -10.702 -13.029 1.00 94.06 93 PRO A O 1
ATOM 707 N N . ALA A 1 94 ? -0.550 -12.755 -13.060 1.00 92.25 94 ALA A N 1
ATOM 708 C CA . ALA A 1 94 ? 0.292 -13.281 -14.139 1.00 92.25 94 ALA A CA 1
ATOM 709 C C . ALA A 1 94 ? 0.165 -12.448 -15.424 1.00 92.25 94 ALA A C 1
ATOM 711 O O . ALA A 1 94 ? 1.165 -11.991 -15.966 1.00 92.25 94 ALA A O 1
ATOM 712 N N . TYR A 1 95 ? -1.069 -12.136 -15.840 1.00 92.00 95 TYR A N 1
ATOM 713 C CA . TYR A 1 95 ? -1.319 -11.288 -17.008 1.00 92.00 95 TYR A CA 1
ATOM 714 C C . TYR A 1 95 ? -0.688 -9.897 -16.865 1.00 92.00 95 TYR A C 1
ATOM 716 O O . TYR A 1 95 ? -0.039 -9.418 -17.791 1.00 92.00 95 TYR A O 1
ATOM 724 N N . HIS A 1 96 ? -0.843 -9.236 -15.714 1.00 92.44 96 HIS A N 1
ATOM 725 C CA . HIS A 1 96 ? -0.258 -7.905 -15.526 1.00 92.44 96 HIS A CA 1
ATOM 726 C C . HIS A 1 96 ? 1.272 -7.961 -15.475 1.00 92.44 96 HIS A C 1
ATOM 728 O O . HIS A 1 96 ? 1.931 -7.078 -16.022 1.00 92.44 96 HIS A O 1
ATOM 734 N N . LYS A 1 97 ? 1.849 -9.027 -14.918 1.00 90.69 97 LYS A N 1
ATOM 735 C CA . LYS A 1 97 ? 3.297 -9.235 -14.921 1.00 90.69 97 LYS A CA 1
ATOM 736 C C . LYS A 1 97 ? 3.841 -9.466 -16.331 1.00 90.69 97 LYS A C 1
ATOM 738 O O . LYS A 1 97 ? 4.777 -8.784 -16.733 1.00 90.69 97 LYS A O 1
ATOM 743 N N . GLU A 1 98 ? 3.249 -10.386 -17.084 1.00 88.00 98 GLU A N 1
ATOM 744 C CA . GLU A 1 98 ? 3.747 -10.815 -18.396 1.00 88.00 98 GLU A CA 1
ATOM 745 C C . GLU A 1 98 ? 3.402 -9.824 -19.509 1.00 88.00 98 GLU A C 1
ATOM 747 O O . GLU A 1 98 ? 4.277 -9.414 -20.268 1.00 88.00 98 GLU A O 1
ATOM 752 N N . ALA A 1 99 ? 2.140 -9.400 -19.592 1.00 88.25 99 ALA A N 1
ATOM 753 C CA . ALA A 1 99 ? 1.656 -8.561 -20.684 1.00 88.25 99 ALA A CA 1
ATOM 754 C C . ALA A 1 99 ? 1.837 -7.062 -20.417 1.00 88.25 99 ALA A C 1
ATOM 756 O O . ALA A 1 99 ? 1.945 -6.282 -21.363 1.00 88.25 99 ALA A O 1
ATOM 757 N N . LYS A 1 100 ? 1.824 -6.636 -19.145 1.00 85.62 100 LYS A N 1
ATOM 758 C CA . LYS A 1 100 ? 1.934 -5.214 -18.767 1.00 85.62 100 LYS A CA 1
ATOM 759 C C . LYS A 1 100 ? 3.251 -4.867 -18.084 1.00 85.62 100 LYS A C 1
ATOM 761 O O . LYS A 1 100 ? 3.513 -3.689 -17.874 1.00 85.62 100 LYS A O 1
ATOM 766 N N . GLY A 1 101 ? 4.082 -5.857 -17.755 1.00 90.19 101 GLY A N 1
ATOM 767 C CA . GLY A 1 101 ? 5.324 -5.616 -17.033 1.00 90.19 101 GLY A CA 1
ATOM 768 C C . GLY A 1 101 ? 5.084 -5.008 -15.652 1.00 90.19 101 GLY A C 1
ATOM 769 O O . GLY A 1 101 ? 5.889 -4.198 -15.215 1.00 90.19 101 GLY A O 1
ATOM 770 N N . ILE A 1 102 ? 3.983 -5.338 -14.975 1.00 91.88 102 ILE A N 1
ATOM 771 C CA . ILE A 1 102 ? 3.664 -4.835 -13.633 1.00 91.88 102 ILE A CA 1
ATOM 772 C C . ILE A 1 102 ? 3.735 -5.998 -12.651 1.00 91.88 102 ILE A C 1
ATOM 774 O O . ILE A 1 102 ? 2.936 -6.930 -12.709 1.00 91.88 102 ILE A O 1
ATOM 778 N N . GLU A 1 103 ? 4.688 -5.938 -11.730 1.00 92.94 103 GLU A N 1
ATOM 779 C CA . GLU A 1 103 ? 4.797 -6.884 -10.623 1.00 92.94 103 GLU A CA 1
ATOM 780 C C . GLU A 1 103 ? 4.103 -6.329 -9.378 1.00 92.94 103 GLU A C 1
ATOM 782 O O . GLU A 1 103 ? 4.193 -5.132 -9.099 1.00 92.94 103 GLU A O 1
ATOM 787 N N . ARG A 1 104 ? 3.419 -7.200 -8.625 1.00 94.25 104 ARG A N 1
ATOM 788 C CA . ARG A 1 104 ? 2.744 -6.840 -7.372 1.00 94.25 104 ARG A CA 1
ATOM 789 C C . ARG A 1 104 ? 3.235 -7.665 -6.186 1.00 94.25 104 ARG A C 1
ATOM 791 O O . ARG A 1 104 ? 3.478 -8.860 -6.328 1.00 94.25 104 ARG A O 1
ATOM 798 N N . SER A 1 105 ? 3.270 -7.047 -5.012 1.00 94.69 105 SER A N 1
ATOM 799 C CA . SER A 1 105 ? 3.410 -7.705 -3.710 1.00 94.69 105 SER A CA 1
ATOM 800 C C . SER A 1 105 ? 2.438 -7.092 -2.700 1.00 94.69 105 SER A C 1
ATOM 802 O O . SER A 1 105 ? 1.982 -5.961 -2.876 1.00 94.69 105 SER A O 1
ATOM 804 N N . ILE A 1 106 ? 2.082 -7.844 -1.659 1.00 95.75 106 ILE A N 1
ATOM 805 C CA . ILE A 1 106 ? 1.403 -7.309 -0.476 1.00 95.75 106 ILE A CA 1
ATOM 806 C C . ILE A 1 106 ? 2.439 -7.233 0.638 1.00 95.75 106 ILE A C 1
ATOM 808 O O . ILE A 1 106 ? 2.809 -8.239 1.240 1.00 95.75 106 ILE A O 1
ATOM 812 N N . ASP A 1 107 ? 2.910 -6.022 0.908 1.00 94.69 107 ASP A N 1
ATOM 813 C CA . ASP A 1 107 ? 3.899 -5.769 1.946 1.00 94.69 107 ASP A CA 1
ATOM 814 C C . ASP A 1 107 ? 3.171 -5.361 3.233 1.00 94.69 107 ASP A C 1
ATOM 816 O O . ASP A 1 107 ? 2.362 -4.435 3.223 1.00 94.69 107 ASP A O 1
ATOM 820 N N . PHE A 1 108 ? 3.503 -5.981 4.367 1.00 94.75 108 PHE A N 1
ATOM 821 C CA . PHE A 1 108 ? 3.077 -5.466 5.672 1.00 94.75 108 PHE A CA 1
ATOM 822 C C . PHE A 1 108 ? 4.064 -4.421 6.175 1.00 94.75 108 PHE A C 1
ATOM 824 O O . PHE A 1 108 ? 5.252 -4.714 6.341 1.00 94.75 108 PHE A O 1
ATOM 831 N N . MET A 1 109 ? 3.580 -3.217 6.463 1.00 94.69 109 MET A N 1
ATOM 832 C CA . MET A 1 109 ? 4.402 -2.137 7.007 1.00 94.69 109 MET A CA 1
ATOM 833 C C . MET A 1 109 ? 3.629 -1.295 8.019 1.00 94.69 109 MET A C 1
ATOM 835 O O . MET A 1 109 ? 2.400 -1.265 7.989 1.00 94.69 109 MET A O 1
ATOM 839 N N . SER A 1 110 ? 4.354 -0.624 8.913 1.00 95.75 110 SER A N 1
ATOM 840 C CA . SER A 1 110 ? 3.761 0.364 9.810 1.00 95.75 110 SER A CA 1
ATOM 841 C C . SER A 1 110 ? 3.306 1.603 9.032 1.00 95.75 110 SER A C 1
ATOM 843 O O . SER A 1 110 ? 3.850 1.880 7.953 1.00 95.75 110 SER A O 1
ATOM 845 N N . PRO A 1 111 ? 2.344 2.373 9.568 1.00 96.56 111 PRO A N 1
ATOM 846 C CA . PRO A 1 111 ? 1.998 3.694 9.049 1.00 96.56 111 PRO A CA 1
ATOM 847 C C . PRO A 1 111 ? 3.202 4.607 8.844 1.00 96.56 111 PRO A C 1
ATOM 849 O O . PRO A 1 111 ? 3.373 5.154 7.756 1.00 96.56 111 PRO A O 1
ATOM 852 N N . GLU A 1 112 ? 4.103 4.659 9.821 1.00 94.12 112 GLU A N 1
ATOM 853 C CA . GLU A 1 112 ? 5.357 5.407 9.725 1.00 94.12 112 GLU A CA 1
ATOM 854 C C . GLU A 1 112 ? 6.182 4.993 8.495 1.00 94.12 112 GLU A C 1
ATOM 856 O O . GLU A 1 112 ? 6.527 5.826 7.659 1.00 94.12 112 GLU A O 1
ATOM 861 N N . LYS A 1 113 ? 6.421 3.687 8.307 1.00 94.88 113 LYS A N 1
ATOM 862 C CA . LYS A 1 113 ? 7.200 3.168 7.172 1.00 94.88 113 LYS A CA 1
ATOM 863 C C . LYS A 1 113 ? 6.508 3.388 5.824 1.00 94.88 113 LYS A C 1
ATOM 865 O O . LYS A 1 113 ? 7.179 3.516 4.797 1.00 94.88 113 LYS A O 1
ATOM 870 N N . TYR A 1 114 ? 5.177 3.397 5.789 1.00 96.25 114 TYR A N 1
ATOM 871 C CA . TYR A 1 114 ? 4.423 3.765 4.591 1.00 96.25 114 TYR A CA 1
ATOM 872 C C . TYR A 1 114 ? 4.690 5.226 4.218 1.00 96.25 114 TYR A C 1
ATOM 874 O O . TYR A 1 114 ? 5.071 5.496 3.077 1.00 96.25 114 TYR A O 1
ATOM 882 N N . PHE A 1 115 ? 4.561 6.152 5.173 1.00 94.75 115 PHE A N 1
ATOM 883 C CA . PHE A 1 115 ? 4.797 7.575 4.926 1.00 94.75 115 PHE A CA 1
ATOM 884 C C . PHE A 1 115 ? 6.260 7.873 4.594 1.00 94.75 115 PHE A C 1
ATOM 886 O O . PHE A 1 115 ? 6.507 8.589 3.629 1.00 94.75 115 PHE A O 1
ATOM 893 N N . GLU A 1 116 ? 7.218 7.210 5.245 1.00 91.94 116 GLU A N 1
ATOM 894 C CA . GLU A 1 116 ? 8.640 7.275 4.878 1.00 91.94 116 GLU A CA 1
ATOM 895 C C . GLU A 1 116 ? 8.853 6.892 3.398 1.00 91.94 116 GLU A C 1
ATOM 897 O O . GLU A 1 116 ? 9.577 7.554 2.649 1.00 91.94 116 GLU A O 1
ATOM 902 N N . LYS A 1 117 ? 8.191 5.825 2.923 1.00 92.38 117 LYS A N 1
ATOM 903 C CA . LYS A 1 117 ? 8.272 5.400 1.516 1.00 92.38 117 LYS A CA 1
ATOM 904 C C . LYS A 1 117 ? 7.645 6.413 0.557 1.00 92.38 117 LYS A C 1
ATOM 906 O O . LYS A 1 117 ? 8.178 6.553 -0.549 1.00 92.38 117 LYS A O 1
ATOM 911 N N . VAL A 1 118 ? 6.537 7.046 0.948 1.00 91.38 118 VAL A N 1
ATOM 912 C CA . VAL A 1 118 ? 5.849 8.091 0.174 1.00 91.38 118 VAL A CA 1
ATOM 913 C C . VAL A 1 118 ? 6.738 9.327 0.062 1.00 91.38 118 VAL A C 1
ATOM 915 O O . VAL A 1 118 ? 7.069 9.740 -1.048 1.00 91.38 118 VAL A O 1
ATOM 918 N N . GLU A 1 119 ? 7.220 9.842 1.190 1.00 89.12 119 GLU A N 1
ATOM 919 C CA . GLU A 1 119 ? 8.079 11.029 1.273 1.00 89.12 119 GLU A CA 1
ATOM 920 C C . GLU A 1 119 ? 9.412 10.822 0.554 1.00 89.12 119 GLU A C 1
ATOM 922 O O . GLU A 1 119 ? 9.880 11.693 -0.171 1.00 89.12 119 GLU A O 1
ATOM 927 N N . ARG A 1 120 ? 10.011 9.629 0.628 1.00 86.38 120 ARG A N 1
ATOM 928 C CA . ARG A 1 120 ? 11.237 9.336 -0.132 1.00 86.38 120 ARG A CA 1
ATOM 929 C C . ARG A 1 120 ? 11.033 9.391 -1.651 1.00 86.38 120 ARG A C 1
ATOM 931 O O . ARG A 1 120 ? 12.005 9.561 -2.387 1.00 86.38 120 ARG A O 1
ATOM 938 N N . LYS A 1 121 ? 9.814 9.159 -2.150 1.00 84.94 121 LYS A N 1
ATOM 939 C CA . LYS A 1 121 ? 9.530 9.121 -3.594 1.00 84.94 121 LYS A CA 1
ATOM 940 C C . LYS A 1 121 ? 8.990 10.422 -4.149 1.00 84.94 121 LYS A C 1
ATOM 942 O O . LYS A 1 121 ? 9.400 10.792 -5.245 1.00 84.94 121 LYS A O 1
ATOM 947 N N . LEU A 1 122 ? 8.108 11.080 -3.413 1.00 76.75 122 LEU A N 1
ATOM 948 C CA . LEU A 1 122 ? 7.537 12.366 -3.803 1.00 76.75 122 LEU A CA 1
ATOM 949 C C . LEU A 1 122 ? 8.376 13.553 -3.304 1.00 76.75 122 LEU A C 1
ATOM 951 O O . LEU A 1 122 ? 8.225 14.662 -3.806 1.00 76.75 122 LEU A O 1
ATOM 955 N N . GLY A 1 123 ? 9.314 13.308 -2.385 1.00 65.12 123 GLY A N 1
ATOM 956 C CA . GLY A 1 123 ? 9.959 14.348 -1.594 1.00 65.12 123 GLY A CA 1
ATOM 957 C C . GLY A 1 123 ? 9.058 14.802 -0.445 1.00 65.12 123 GLY A C 1
ATOM 958 O O . GLY A 1 123 ? 7.946 14.311 -0.263 1.00 65.12 123 GLY A O 1
ATOM 959 N N . ILE A 1 124 ? 9.541 15.782 0.317 1.00 60.97 124 ILE A N 1
ATOM 960 C CA . ILE A 1 124 ? 8.628 16.741 0.941 1.00 60.97 124 ILE A CA 1
ATOM 961 C C . ILE A 1 124 ? 8.083 17.573 -0.215 1.00 60.97 124 ILE A C 1
ATOM 963 O O . ILE A 1 124 ? 8.848 17.974 -1.099 1.00 60.97 124 ILE A O 1
ATOM 967 N N . GLU A 1 125 ? 6.778 17.800 -0.240 1.00 54.72 125 GLU A N 1
ATOM 968 C CA . GLU A 1 125 ? 6.166 18.581 -1.300 1.00 54.72 125 GLU A CA 1
ATOM 969 C C . GLU A 1 125 ? 6.813 19.963 -1.368 1.00 54.72 125 GLU A C 1
ATOM 971 O O . GLU A 1 125 ? 6.733 20.754 -0.427 1.00 54.72 125 GLU A O 1
ATOM 976 N N . ARG A 1 126 ? 7.510 20.225 -2.479 1.00 51.06 126 ARG A N 1
ATOM 977 C CA . ARG A 1 126 ? 8.391 21.394 -2.617 1.00 51.06 126 ARG A CA 1
ATOM 978 C C . ARG A 1 126 ? 7.650 22.715 -2.446 1.00 51.06 126 ARG A C 1
ATOM 980 O O . ARG A 1 126 ? 8.266 23.691 -2.041 1.00 51.06 126 ARG A O 1
ATOM 987 N N . GLU A 1 127 ? 6.359 22.736 -2.759 1.00 54.59 127 GLU A N 1
ATOM 988 C CA . GLU A 1 127 ? 5.543 23.948 -2.730 1.00 54.59 127 GLU A CA 1
ATOM 989 C C . GLU A 1 127 ? 5.054 24.308 -1.325 1.00 54.59 127 GLU A C 1
ATOM 991 O O . GLU A 1 127 ? 4.950 25.488 -1.005 1.00 54.59 127 GLU A O 1
ATOM 996 N N . THR A 1 128 ? 4.783 23.321 -0.464 1.00 59.91 128 THR A N 1
ATOM 997 C CA . THR A 1 128 ? 4.205 23.579 0.869 1.00 59.91 128 THR A CA 1
ATOM 998 C C . THR A 1 128 ? 5.155 23.291 2.023 1.00 59.91 128 THR A C 1
ATOM 1000 O O . THR A 1 128 ? 4.921 23.770 3.132 1.00 59.91 128 THR A O 1
ATOM 1003 N N . GLY A 1 129 ? 6.201 22.488 1.801 1.00 66.38 129 GLY A N 1
ATOM 1004 C CA . GLY A 1 129 ? 7.094 22.016 2.859 1.00 66.38 129 GLY A CA 1
ATOM 1005 C C . GLY A 1 129 ? 6.422 21.074 3.867 1.00 66.38 129 GLY A C 1
ATOM 1006 O O . GLY A 1 129 ? 7.040 20.734 4.875 1.00 66.38 129 GLY A O 1
ATOM 1007 N N . LYS A 1 130 ? 5.169 20.659 3.630 1.00 72.19 130 LYS A N 1
ATOM 1008 C CA . LYS A 1 130 ? 4.397 19.845 4.574 1.00 72.19 130 LYS A CA 1
ATOM 1009 C C . LYS A 1 130 ? 4.598 18.345 4.326 1.00 72.19 130 LYS A C 1
ATOM 1011 O O . LYS A 1 130 ? 4.559 17.913 3.171 1.00 72.19 130 LYS A O 1
ATOM 1016 N N . PRO A 1 131 ? 4.756 17.535 5.388 1.00 80.62 131 PRO A N 1
ATOM 1017 C CA . PRO A 1 131 ? 4.671 16.080 5.318 1.00 80.62 131 PRO A CA 1
ATOM 1018 C C . PRO A 1 131 ? 3.387 15.608 4.633 1.00 80.62 131 PRO A C 1
ATOM 1020 O O . PRO A 1 131 ? 2.308 16.156 4.857 1.00 80.62 131 PRO A O 1
ATOM 1023 N N . HIS A 1 132 ? 3.461 14.529 3.854 1.00 82.44 132 HIS A N 1
ATOM 1024 C CA . HIS A 1 132 ? 2.292 14.010 3.130 1.00 82.44 132 HIS A CA 1
ATOM 1025 C C . HIS A 1 132 ? 1.148 13.557 4.047 1.00 82.44 132 HIS A C 1
ATOM 1027 O O . HIS A 1 132 ? -0.006 13.520 3.615 1.00 82.44 132 HIS A O 1
ATOM 1033 N N . LYS A 1 133 ? 1.448 13.214 5.302 1.00 87.69 133 LYS A N 1
ATOM 1034 C CA . LYS A 1 133 ? 0.439 12.894 6.319 1.00 87.69 133 LYS A CA 1
ATOM 1035 C C . LYS A 1 133 ? -0.464 14.083 6.674 1.00 87.69 133 LYS A C 1
ATOM 1037 O O . LYS A 1 133 ? -1.642 13.870 6.941 1.00 87.69 133 LYS A O 1
ATOM 1042 N N . ASP A 1 134 ? 0.031 15.317 6.572 1.00 88.81 134 ASP A N 1
ATOM 1043 C CA . ASP A 1 134 ? -0.705 16.531 6.967 1.00 88.81 134 ASP A CA 1
ATOM 1044 C C . ASP A 1 134 ? -1.786 16.931 5.950 1.00 88.81 134 ASP A C 1
ATOM 1046 O O . ASP A 1 134 ? -2.612 17.803 6.203 1.00 88.81 134 ASP A O 1
ATOM 1050 N N . TRP A 1 135 ? -1.798 16.273 4.792 1.00 88.81 135 TRP A N 1
ATOM 1051 C CA . TRP A 1 135 ? -2.796 16.449 3.740 1.00 88.81 135 TRP A CA 1
ATOM 1052 C C . TRP A 1 135 ? -4.019 15.547 3.922 1.00 88.81 135 TRP A C 1
ATOM 1054 O O . TRP A 1 135 ? -4.841 15.412 3.012 1.00 88.81 135 TRP A O 1
ATOM 1064 N N . ALA A 1 136 ? -4.103 14.822 5.034 1.00 94.19 136 ALA A N 1
ATOM 1065 C CA . ALA A 1 136 ? -5.300 14.081 5.382 1.00 94.19 136 ALA A CA 1
ATOM 1066 C C . ALA A 1 136 ? -6.298 14.987 6.100 1.00 94.19 136 ALA A C 1
ATOM 1068 O O . ALA A 1 136 ? -5.930 15.826 6.916 1.00 94.19 136 ALA A O 1
ATOM 1069 N N . ASP A 1 137 ? -7.576 14.758 5.827 1.00 96.25 137 ASP A N 1
ATOM 1070 C CA . ASP A 1 137 ? -8.656 15.381 6.580 1.00 96.25 137 ASP A CA 1
ATOM 1071 C C . ASP A 1 137 ? -8.767 14.678 7.948 1.00 96.25 137 ASP A C 1
ATOM 1073 O O . ASP A 1 137 ? -9.050 13.470 7.981 1.00 96.25 137 ASP A O 1
ATOM 1077 N N . PRO A 1 138 ? -8.538 15.388 9.069 1.00 96.38 138 PRO A N 1
ATOM 1078 C CA . PRO A 1 138 ? -8.546 14.788 10.398 1.00 96.38 138 PRO A CA 1
ATOM 1079 C C . PRO A 1 138 ? -9.909 14.200 10.783 1.00 96.38 138 PRO A C 1
ATOM 1081 O O . PRO A 1 138 ? -9.950 13.216 11.522 1.00 96.38 138 PRO A O 1
ATOM 1084 N N . GLU A 1 139 ? -11.018 14.738 10.275 1.00 97.44 139 GLU A N 1
ATOM 1085 C CA . GLU A 1 139 ? -12.356 14.228 10.588 1.00 97.44 139 GLU A CA 1
ATOM 1086 C C . GLU A 1 139 ? -12.624 12.905 9.866 1.00 97.44 139 GLU A C 1
ATOM 1088 O O . GLU A 1 139 ? -13.168 11.968 10.457 1.00 97.44 139 GLU A O 1
ATOM 1093 N N . ILE A 1 140 ? -12.138 12.760 8.628 1.00 97.81 140 ILE A N 1
ATOM 1094 C CA . ILE A 1 140 ? -12.176 11.477 7.910 1.00 97.81 140 ILE A CA 1
ATOM 1095 C C . ILE A 1 140 ? -11.286 10.441 8.610 1.00 97.81 140 ILE A C 1
ATOM 1097 O O . ILE A 1 140 ? -11.688 9.285 8.745 1.00 97.81 140 ILE A O 1
ATOM 1101 N N . VAL A 1 141 ? -10.103 10.836 9.095 1.00 97.81 141 VAL A N 1
ATOM 1102 C CA . VAL A 1 141 ? -9.209 9.935 9.846 1.00 97.81 141 VAL A CA 1
ATOM 1103 C C . VAL A 1 141 ? -9.890 9.420 11.116 1.00 97.81 141 VAL A C 1
ATOM 1105 O O . VAL A 1 141 ? -9.921 8.209 11.333 1.00 97.81 141 VAL A O 1
ATOM 1108 N N . LYS A 1 142 ? -10.485 10.308 11.924 1.00 97.56 142 LYS A N 1
ATOM 1109 C CA . LYS A 1 142 ? -11.226 9.924 13.140 1.00 97.56 142 LYS A CA 1
ATOM 1110 C C . LYS A 1 142 ? -12.406 9.010 12.820 1.00 97.56 142 LYS A C 1
ATOM 1112 O O . LYS A 1 142 ? -12.601 8.004 13.501 1.00 97.56 142 LYS A O 1
ATOM 1117 N N . LYS A 1 143 ? -13.172 9.330 11.770 1.00 97.56 143 LYS A N 1
ATOM 1118 C CA . LYS A 1 143 ? -14.286 8.498 11.300 1.00 97.56 143 LYS A CA 1
ATOM 1119 C C . LYS A 1 143 ? -13.811 7.087 10.951 1.00 97.56 143 LYS A C 1
ATOM 1121 O O . LYS A 1 143 ? -14.380 6.119 11.446 1.00 97.56 143 LYS A O 1
ATOM 1126 N N . TYR A 1 144 ? -12.755 6.963 10.149 1.00 97.75 144 TYR A N 1
ATOM 1127 C CA . TYR A 1 144 ? -12.213 5.660 9.766 1.00 97.75 144 TYR A CA 1
ATOM 1128 C C . TYR A 1 144 ? -11.636 4.895 10.954 1.00 97.75 144 TYR A C 1
ATOM 1130 O O . TYR A 1 144 ? -11.844 3.690 11.034 1.00 97.75 144 TYR A O 1
ATOM 1138 N N . ALA A 1 145 ? -10.963 5.561 11.896 1.00 95.81 145 ALA A N 1
ATOM 1139 C CA . ALA A 1 145 ? -10.465 4.911 13.108 1.00 95.81 145 ALA A CA 1
ATOM 1140 C C . ALA A 1 145 ? -11.618 4.305 13.925 1.00 95.81 145 ALA A C 1
ATOM 1142 O O . ALA A 1 145 ? -11.557 3.137 14.302 1.00 95.81 145 ALA A O 1
ATOM 1143 N N . LYS A 1 146 ? -12.711 5.054 14.107 1.00 95.19 146 LYS A N 1
ATOM 1144 C CA . LYS A 1 146 ? -13.914 4.554 14.780 1.00 95.19 146 LYS A CA 1
ATOM 1145 C C . LYS A 1 146 ? -14.538 3.363 14.043 1.00 95.19 146 LYS A C 1
ATOM 1147 O O . LYS A 1 146 ? -14.788 2.329 14.649 1.00 95.19 146 LYS A O 1
ATOM 1152 N N . GLU A 1 147 ? -14.730 3.467 12.729 1.00 95.31 147 GLU A N 1
ATOM 1153 C CA . GLU A 1 147 ? -15.279 2.371 11.917 1.00 95.31 147 GLU A CA 1
ATOM 1154 C C . GLU A 1 147 ? -14.380 1.116 11.960 1.00 95.31 147 GLU A C 1
ATOM 1156 O O . GLU A 1 147 ? -14.876 -0.009 12.045 1.00 95.31 147 GLU A O 1
ATOM 1161 N N . MET A 1 148 ? -13.050 1.280 11.938 1.00 95.25 148 MET A N 1
ATOM 1162 C CA . MET A 1 148 ? -12.092 0.177 12.099 1.00 95.25 148 MET A CA 1
ATOM 1163 C C . MET A 1 148 ? -12.206 -0.478 13.481 1.00 95.25 148 MET A C 1
ATOM 1165 O O . MET A 1 148 ? -12.173 -1.707 13.571 1.00 95.25 148 MET A O 1
ATOM 1169 N N . GLU A 1 149 ? -12.354 0.319 14.541 1.00 92.06 149 GLU A N 1
ATOM 1170 C CA . GLU A 1 149 ? -12.544 -0.156 15.916 1.00 92.06 149 GLU A CA 1
ATOM 1171 C C . GLU A 1 149 ? -13.844 -0.966 16.066 1.00 92.06 149 GLU A C 1
ATOM 1173 O O . GLU A 1 149 ? -13.837 -2.049 16.659 1.00 92.06 149 GLU A O 1
ATOM 1178 N N . GLU A 1 150 ? -14.922 -0.505 15.424 1.00 92.69 150 GLU A N 1
ATOM 1179 C CA . GLU A 1 150 ? -16.229 -1.176 15.328 1.00 92.69 150 GLU A CA 1
ATOM 1180 C C . GLU A 1 150 ? -16.205 -2.436 14.436 1.00 92.69 150 GLU A C 1
ATOM 1182 O O . GLU A 1 150 ? -17.167 -3.209 14.389 1.00 92.69 150 GLU A O 1
ATOM 1187 N N . GLY A 1 151 ? -15.085 -2.701 13.758 1.00 92.25 151 GLY A N 1
ATOM 1188 C CA . GLY A 1 151 ? -14.845 -3.923 12.995 1.00 92.25 151 GLY A CA 1
ATOM 1189 C C . GLY A 1 151 ? -15.172 -3.833 11.504 1.00 92.25 151 GLY A C 1
ATOM 1190 O O . GLY A 1 151 ? -15.217 -4.879 10.839 1.00 92.25 151 GLY A O 1
ATOM 1191 N N . ALA A 1 152 ? -15.367 -2.626 10.964 1.00 94.62 152 ALA A N 1
ATOM 1192 C CA . ALA A 1 152 ? -15.495 -2.409 9.528 1.00 94.62 152 ALA A CA 1
ATOM 1193 C C . ALA A 1 152 ? -14.238 -2.882 8.775 1.00 94.62 152 ALA A C 1
ATOM 1195 O O . ALA A 1 152 ? -13.125 -2.932 9.308 1.00 94.62 152 ALA A O 1
ATOM 1196 N N . LYS A 1 153 ? -14.425 -3.266 7.508 1.00 95.12 153 LYS A N 1
ATOM 1197 C CA . LYS A 1 153 ? -13.342 -3.710 6.624 1.00 95.12 153 LYS A CA 1
ATOM 1198 C C . LYS A 1 153 ? -13.068 -2.656 5.568 1.00 95.12 153 LYS A C 1
ATOM 1200 O O . LYS A 1 153 ? -13.934 -2.343 4.759 1.00 95.12 153 LYS A O 1
ATOM 1205 N N . PHE A 1 154 ? -11.836 -2.176 5.541 1.00 97.44 154 PHE A N 1
ATOM 1206 C CA . PHE A 1 154 ? -11.372 -1.163 4.613 1.00 97.44 154 PHE A CA 1
ATOM 1207 C C . PHE A 1 154 ? -10.629 -1.780 3.430 1.00 97.44 154 PHE A C 1
ATOM 1209 O O . PHE A 1 154 ? -9.933 -2.784 3.603 1.00 97.44 154 PHE A O 1
ATOM 1216 N N . PRO A 1 155 ? -10.711 -1.180 2.232 1.00 97.81 155 PRO A N 1
ATOM 1217 C CA . PRO A 1 155 ? -9.837 -1.555 1.133 1.00 97.81 155 PRO A CA 1
ATOM 1218 C C . PRO A 1 155 ? -8.364 -1.371 1.511 1.00 97.81 155 PRO A C 1
ATOM 1220 O O . PRO A 1 155 ? -8.001 -0.461 2.260 1.00 97.81 155 PRO A O 1
ATOM 1223 N N . MET A 1 156 ? -7.514 -2.244 0.983 1.00 97.56 156 MET A N 1
ATOM 1224 C CA . MET A 1 156 ? -6.077 -2.191 1.203 1.00 97.56 156 MET A CA 1
ATOM 1225 C C . MET A 1 156 ? -5.492 -0.895 0.597 1.00 97.56 156 MET A C 1
ATOM 1227 O O . MET A 1 156 ? -5.784 -0.588 -0.562 1.00 97.56 156 MET A O 1
ATOM 1231 N N . PRO A 1 157 ? -4.685 -0.118 1.347 1.00 98.00 157 PRO A N 1
ATOM 1232 C CA . PRO A 1 157 ? -3.902 0.989 0.793 1.00 98.00 157 PRO A CA 1
ATOM 1233 C C . PRO A 1 157 ? -2.875 0.476 -0.222 1.00 98.00 157 PRO A C 1
ATOM 1235 O O . PRO A 1 157 ? -2.554 -0.715 -0.256 1.00 98.00 157 PRO A O 1
ATOM 1238 N N . GLY A 1 158 ? -2.322 1.362 -1.046 1.00 97.38 158 GLY A N 1
ATOM 1239 C CA . GLY A 1 158 ? -1.352 0.933 -2.047 1.00 97.38 158 GLY A CA 1
ATOM 1240 C C . GLY A 1 158 ? -0.348 1.994 -2.454 1.00 97.38 158 GLY A C 1
ATOM 1241 O O . GLY A 1 158 ? -0.586 3.193 -2.338 1.00 97.38 158 GLY A O 1
ATOM 1242 N N . LEU A 1 159 ? 0.797 1.502 -2.919 1.00 96.50 159 LEU A N 1
ATOM 1243 C CA . LEU A 1 159 ? 1.919 2.265 -3.439 1.00 96.50 159 LEU A CA 1
ATOM 1244 C C . LEU A 1 159 ? 2.241 1.770 -4.845 1.00 96.50 159 LEU A C 1
ATOM 1246 O O . LEU A 1 159 ? 2.558 0.595 -5.053 1.00 96.50 159 LEU A O 1
ATOM 1250 N N . GLU A 1 160 ? 2.226 2.682 -5.803 1.00 95.00 160 GLU A N 1
ATOM 1251 C CA . GLU A 1 160 ? 2.561 2.404 -7.189 1.00 95.00 160 GLU A CA 1
ATOM 1252 C C . GLU A 1 160 ? 3.924 3.000 -7.525 1.00 95.00 160 GLU A C 1
ATOM 1254 O O . GLU A 1 160 ? 4.096 4.211 -7.632 1.00 95.00 160 GLU A O 1
ATOM 1259 N N . TYR A 1 161 ? 4.915 2.132 -7.712 1.00 91.31 161 TYR A N 1
ATOM 1260 C CA . TYR A 1 161 ? 6.217 2.497 -8.250 1.00 91.31 161 TYR A CA 1
ATOM 1261 C C . TYR A 1 161 ? 6.178 2.321 -9.770 1.00 91.31 161 TYR A C 1
ATOM 1263 O O . TYR A 1 161 ? 6.570 1.272 -10.297 1.00 91.31 161 TYR A O 1
ATOM 1271 N N . GLY A 1 162 ? 5.688 3.349 -10.462 1.00 83.31 162 GLY A N 1
ATOM 1272 C CA . GLY A 1 162 ? 5.678 3.410 -11.919 1.00 83.31 162 GLY A CA 1
ATOM 1273 C C . GLY A 1 162 ? 7.083 3.510 -12.524 1.00 83.31 162 GLY A C 1
ATOM 1274 O O . GLY A 1 162 ? 8.108 3.250 -11.879 1.00 83.31 162 GLY A O 1
ATOM 1275 N N . ASN A 1 163 ? 7.150 3.882 -13.804 1.00 72.25 163 ASN A N 1
ATOM 1276 C CA . ASN A 1 163 ? 8.422 4.191 -14.461 1.00 72.25 163 ASN A CA 1
ATOM 1277 C C . ASN A 1 163 ? 9.094 5.433 -13.819 1.00 72.25 163 ASN A C 1
ATOM 1279 O O . ASN A 1 163 ? 8.628 5.959 -12.813 1.00 72.25 163 ASN A O 1
ATOM 1283 N N . LYS A 1 164 ? 10.247 5.882 -14.345 1.00 62.88 164 LYS A N 1
ATOM 1284 C CA . LYS A 1 164 ? 11.152 6.845 -13.670 1.00 62.88 164 LYS A CA 1
ATOM 1285 C C . LYS A 1 164 ? 10.483 8.119 -13.110 1.00 62.88 164 LYS A C 1
ATOM 1287 O O . LYS A 1 164 ? 11.072 8.692 -12.199 1.00 62.88 164 LYS A O 1
ATOM 1292 N N . ALA A 1 165 ? 9.322 8.532 -13.617 1.00 70.12 165 ALA A N 1
ATOM 1293 C CA . ALA A 1 165 ? 8.654 9.774 -13.236 1.00 70.12 165 ALA A CA 1
ATOM 1294 C C . ALA A 1 165 ? 7.343 9.596 -12.449 1.00 70.12 165 ALA A C 1
ATOM 1296 O O . ALA A 1 165 ? 6.834 10.585 -11.934 1.00 70.12 165 ALA A O 1
ATOM 1297 N N . TYR A 1 166 ? 6.790 8.381 -12.343 1.00 84.88 166 TYR A N 1
ATOM 1298 C CA . TYR A 1 166 ? 5.480 8.185 -11.718 1.00 84.88 166 TYR A CA 1
ATOM 1299 C C . TYR A 1 166 ? 5.574 7.457 -10.377 1.00 84.88 166 TYR A C 1
ATOM 1301 O O . TYR A 1 166 ? 6.134 6.361 -10.275 1.00 84.88 166 TYR A O 1
ATOM 1309 N N . PHE A 1 167 ? 4.973 8.063 -9.356 1.00 89.56 167 PHE A N 1
ATOM 1310 C CA . PHE A 1 167 ? 4.693 7.425 -8.081 1.00 89.56 167 PHE A CA 1
ATOM 1311 C C . PHE A 1 167 ? 3.259 7.743 -7.660 1.00 89.56 167 PHE A C 1
ATOM 1313 O O . PHE A 1 167 ? 2.901 8.912 -7.528 1.00 89.56 167 PHE A O 1
ATOM 1320 N N . GLY A 1 168 ? 2.456 6.700 -7.460 1.00 92.25 168 GLY A N 1
ATOM 1321 C CA . GLY A 1 168 ? 1.088 6.801 -6.958 1.00 92.25 168 GLY A CA 1
ATOM 1322 C C . GLY A 1 168 ? 1.001 6.322 -5.511 1.00 92.25 168 GLY A C 1
ATOM 1323 O O . GLY A 1 168 ? 1.708 5.391 -5.118 1.00 92.25 168 GLY A O 1
ATOM 1324 N N . GLN A 1 169 ? 0.132 6.941 -4.715 1.00 95.31 169 GLN A N 1
ATOM 1325 C CA . GLN A 1 169 ? -0.161 6.503 -3.350 1.00 95.31 169 GLN A CA 1
ATOM 1326 C C . GLN A 1 169 ? -1.651 6.659 -3.060 1.00 95.31 169 GLN A C 1
ATOM 1328 O O . GLN A 1 169 ? -2.226 7.691 -3.397 1.00 95.31 169 GLN A O 1
ATOM 1333 N N . GLU A 1 170 ? -2.247 5.664 -2.408 1.00 95.81 170 GLU A N 1
ATOM 1334 C CA . GLU A 1 170 ? -3.664 5.667 -2.036 1.00 95.81 170 GLU A CA 1
ATOM 1335 C C . GLU A 1 170 ? -3.889 5.098 -0.641 1.00 95.81 170 GLU A C 1
ATOM 1337 O O . GLU A 1 170 ? -3.183 4.200 -0.173 1.00 95.81 170 GLU A O 1
ATOM 1342 N N . GLY A 1 171 ? -4.946 5.583 0.009 1.00 96.88 171 GLY A N 1
ATOM 1343 C CA . GLY A 1 171 ? -5.323 5.151 1.353 1.00 96.88 171 GLY A CA 1
ATOM 1344 C C . GLY A 1 171 ? -4.644 5.917 2.489 1.00 96.88 171 GLY A C 1
ATOM 1345 O O . GLY A 1 171 ? -4.563 5.389 3.596 1.00 96.88 171 GLY A O 1
ATOM 1346 N N . ARG A 1 172 ? -4.215 7.166 2.255 1.00 96.88 172 ARG A N 1
ATOM 1347 C CA . ARG A 1 172 ? -3.631 8.065 3.272 1.00 96.88 172 ARG A CA 1
ATOM 1348 C C . ARG A 1 172 ? -4.443 8.101 4.571 1.00 96.88 172 ARG A C 1
ATOM 1350 O O . ARG A 1 172 ? -3.896 7.836 5.638 1.00 96.88 172 ARG A O 1
ATOM 1357 N N . HIS A 1 173 ? -5.749 8.372 4.491 1.00 98.12 173 HIS A N 1
ATOM 1358 C CA . HIS A 1 173 ? -6.611 8.438 5.679 1.00 98.12 173 HIS A CA 1
ATOM 1359 C C . HIS A 1 173 ? -6.709 7.095 6.408 1.00 98.12 173 HIS A C 1
ATOM 1361 O O . HIS A 1 173 ? -6.760 7.074 7.631 1.00 98.12 173 HIS A O 1
ATOM 1367 N N . ARG A 1 174 ? -6.687 5.970 5.676 1.00 97.88 174 ARG A N 1
ATOM 1368 C CA . ARG A 1 174 ? -6.708 4.622 6.269 1.00 97.88 174 ARG A CA 1
ATOM 1369 C C . ARG A 1 174 ? -5.411 4.313 7.017 1.00 97.88 174 ARG A C 1
ATOM 1371 O O . ARG A 1 174 ? -5.465 3.706 8.079 1.00 97.88 174 ARG A O 1
ATOM 1378 N N . MET A 1 175 ? -4.264 4.739 6.485 1.00 97.56 175 MET A N 1
ATOM 1379 C CA . MET A 1 175 ? -2.971 4.579 7.158 1.00 97.56 175 MET A CA 1
ATOM 1380 C C . MET A 1 175 ? -2.915 5.379 8.461 1.00 97.56 175 MET A C 1
ATOM 1382 O O . MET A 1 175 ? -2.486 4.841 9.475 1.00 97.56 175 MET A O 1
ATOM 1386 N N . LEU A 1 176 ? -3.406 6.621 8.460 1.00 97.56 176 LEU A N 1
ATOM 1387 C CA . LEU A 1 176 ? -3.458 7.452 9.670 1.00 97.56 176 LEU A CA 1
ATOM 1388 C C . LEU A 1 176 ? -4.500 6.964 10.677 1.00 97.56 176 LEU A C 1
ATOM 1390 O O . LEU A 1 176 ? -4.267 7.030 11.878 1.00 97.56 176 LEU A O 1
ATOM 1394 N N . ALA A 1 177 ? -5.631 6.429 10.212 1.00 97.12 177 ALA A N 1
ATOM 1395 C CA . ALA A 1 177 ? -6.602 5.777 11.087 1.00 97.12 177 ALA A CA 1
ATOM 1396 C C . ALA A 1 177 ? -5.984 4.547 11.770 1.00 97.12 177 ALA A C 1
ATOM 1398 O O . ALA A 1 177 ? -6.137 4.359 12.974 1.00 97.12 177 ALA A O 1
ATOM 1399 N N . ALA A 1 178 ? -5.223 3.745 11.020 1.00 96.19 178 ALA A N 1
ATOM 1400 C CA . ALA A 1 178 ? -4.473 2.622 11.567 1.00 96.19 178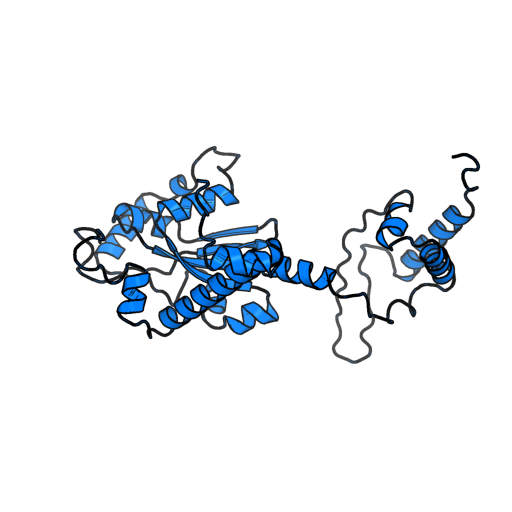 ALA A CA 1
ATOM 1401 C C . ALA A 1 178 ? -3.390 3.072 12.565 1.00 96.19 178 ALA A C 1
ATOM 1403 O O . ALA A 1 178 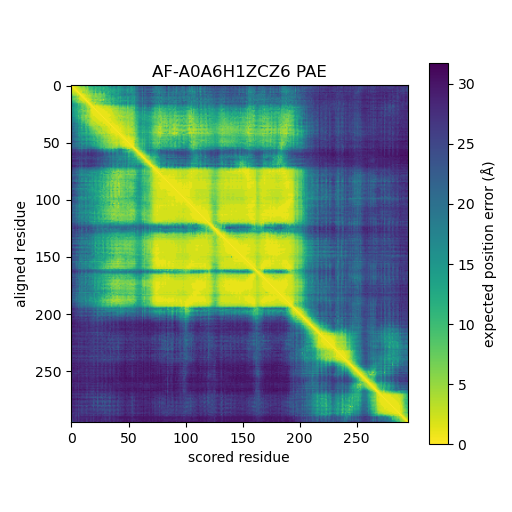? -3.239 2.442 13.607 1.00 96.19 178 ALA A O 1
ATOM 1404 N N . GLU A 1 179 ? -2.685 4.175 12.292 1.00 95.88 179 GLU A N 1
ATOM 1405 C CA . GLU A 1 179 ? -1.716 4.785 13.217 1.00 95.88 179 GLU A CA 1
ATOM 1406 C C . GLU A 1 179 ? -2.373 5.247 14.519 1.00 95.88 179 GLU A C 1
ATOM 14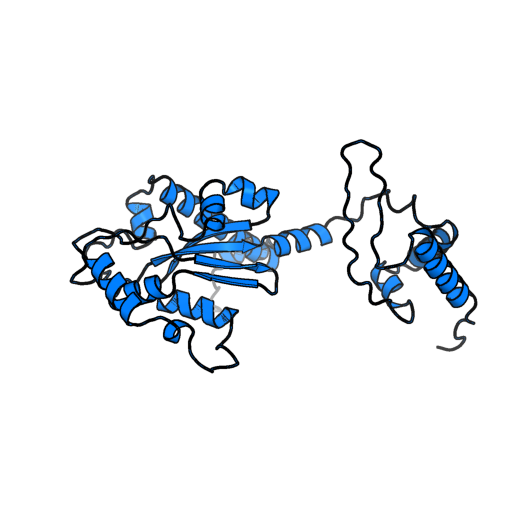08 O O . GLU A 1 179 ? -1.881 4.936 15.601 1.00 95.88 179 GLU A O 1
ATOM 1413 N N . MET A 1 180 ? -3.523 5.920 14.424 1.00 95.38 180 MET A N 1
ATOM 1414 C CA . MET A 1 180 ? -4.309 6.373 15.575 1.00 95.38 180 MET A CA 1
ATOM 1415 C C . MET A 1 180 ? -4.749 5.205 16.467 1.00 95.38 180 MET A C 1
ATOM 1417 O O . MET A 1 180 ? -4.787 5.336 17.689 1.00 95.38 180 MET A O 1
ATOM 1421 N N . LEU A 1 181 ? -5.028 4.048 15.864 1.00 93.88 181 LEU A N 1
ATOM 1422 C CA . LEU A 1 181 ? -5.329 2.798 16.559 1.00 93.88 181 LEU A CA 1
ATOM 1423 C C . LEU A 1 181 ? -4.070 1.996 16.947 1.00 93.88 181 LEU A C 1
ATOM 1425 O O . LEU A 1 181 ? -4.187 0.858 17.384 1.00 93.88 181 LEU A O 1
ATOM 1429 N N . GLY A 1 182 ? -2.854 2.514 16.768 1.00 93.00 182 GLY A N 1
ATOM 1430 C CA . GLY A 1 182 ? -1.623 1.785 17.101 1.00 93.00 182 GLY A CA 1
ATOM 1431 C C . GLY A 1 182 ? -1.447 0.467 16.334 1.00 93.00 182 GLY A C 1
ATOM 1432 O O . GLY A 1 182 ? -0.897 -0.492 16.866 1.00 93.00 182 GLY A O 1
ATOM 1433 N N . ILE A 1 183 ? -1.961 0.373 15.104 1.00 90.75 183 ILE A N 1
ATOM 1434 C CA . ILE A 1 183 ? -1.794 -0.806 14.251 1.00 90.75 183 ILE A CA 1
ATOM 1435 C C . ILE A 1 183 ? -0.419 -0.737 13.580 1.00 90.75 183 ILE A C 1
ATOM 1437 O O . ILE A 1 183 ? -0.219 -0.038 12.588 1.00 90.75 183 ILE A O 1
ATOM 1441 N N . ASP A 1 184 ? 0.517 -1.539 14.082 1.00 91.12 184 ASP A N 1
ATOM 1442 C CA . ASP A 1 184 ? 1.914 -1.527 13.624 1.00 91.12 184 ASP A CA 1
ATOM 1443 C C . ASP A 1 184 ? 2.139 -2.203 12.259 1.00 91.12 184 ASP A C 1
ATOM 1445 O O . ASP A 1 184 ? 3.201 -2.056 11.650 1.00 91.12 184 ASP A O 1
ATOM 1449 N N . ARG A 1 185 ? 1.173 -2.994 11.771 1.00 92.81 185 ARG A N 1
ATOM 1450 C CA . ARG A 1 185 ? 1.292 -3.754 10.516 1.00 92.81 185 ARG A CA 1
ATOM 1451 C C . ARG A 1 185 ? 0.025 -3.647 9.678 1.00 92.81 185 ARG A C 1
ATOM 1453 O O . ARG A 1 185 ? -0.949 -4.364 9.897 1.00 92.81 185 ARG A O 1
ATOM 1460 N N . VAL A 1 186 ? 0.081 -2.786 8.672 1.00 95.69 186 VAL A N 1
ATOM 1461 C CA . VAL A 1 186 ? -0.966 -2.584 7.669 1.00 95.69 186 VAL A CA 1
ATOM 1462 C C . VAL A 1 186 ? -0.552 -3.299 6.379 1.00 95.69 186 VAL A C 1
ATOM 1464 O O . VAL A 1 186 ? 0.617 -3.197 5.991 1.00 95.69 186 VAL A O 1
ATOM 1467 N N . PRO A 1 187 ? -1.447 -4.049 5.710 1.00 96.81 187 PRO A N 1
ATOM 1468 C CA . PRO A 1 187 ? -1.132 -4.632 4.418 1.00 96.81 187 PRO A CA 1
ATOM 1469 C C . PRO A 1 187 ? -1.186 -3.516 3.376 1.00 96.81 187 PRO A C 1
ATOM 1471 O O . PRO A 1 187 ? -2.109 -2.705 3.374 1.00 96.81 187 PRO A O 1
ATOM 1474 N N . VAL A 1 188 ? -0.201 -3.461 2.492 1.00 97.56 188 VAL A N 1
ATOM 1475 C CA . VAL A 1 188 ? -0.120 -2.438 1.452 1.00 97.56 188 VAL A CA 1
ATOM 1476 C C . VAL A 1 188 ? 0.144 -3.129 0.128 1.00 97.56 188 VAL A C 1
ATOM 1478 O O . VAL A 1 188 ? 1.120 -3.871 -0.005 1.00 97.56 188 VAL A O 1
ATOM 1481 N N . LEU A 1 189 ? -0.697 -2.863 -0.870 1.00 97.50 189 LEU A N 1
ATOM 1482 C CA . LEU A 1 189 ? -0.424 -3.301 -2.231 1.00 97.50 189 LEU A CA 1
ATOM 1483 C C . LEU A 1 189 ? 0.745 -2.494 -2.786 1.00 97.50 189 LEU A C 1
ATOM 1485 O O . LEU A 1 189 ? 0.634 -1.289 -2.983 1.00 97.50 189 LEU A O 1
ATOM 1489 N N . VAL A 1 190 ? 1.856 -3.153 -3.073 1.00 96.25 190 VAL A N 1
ATOM 1490 C CA . VAL A 1 190 ? 3.020 -2.535 -3.699 1.00 96.25 190 VAL A CA 1
ATOM 1491 C C . VAL A 1 190 ? 3.103 -3.008 -5.140 1.00 96.25 190 VAL A C 1
ATOM 1493 O O . VAL A 1 190 ? 3.261 -4.196 -5.403 1.00 96.25 190 VAL A O 1
ATOM 1496 N N . MET A 1 191 ? 3.021 -2.076 -6.086 1.00 95.00 191 MET A N 1
ATOM 1497 C CA . MET A 1 191 ? 3.182 -2.367 -7.512 1.00 95.00 191 MET A CA 1
ATOM 1498 C C . MET A 1 191 ? 4.475 -1.767 -8.031 1.00 95.00 191 MET A C 1
ATOM 1500 O O . MET A 1 191 ? 4.877 -0.677 -7.623 1.00 95.00 191 MET A O 1
ATOM 1504 N N . ARG A 1 192 ? 5.144 -2.482 -8.930 1.00 92.25 192 ARG A N 1
ATOM 1505 C CA . ARG A 1 192 ? 6.416 -2.070 -9.518 1.00 92.25 192 ARG A CA 1
ATOM 1506 C C . ARG A 1 192 ? 6.400 -2.326 -11.013 1.00 92.25 192 ARG A C 1
ATOM 1508 O O . ARG A 1 192 ? 6.112 -3.437 -11.451 1.00 92.25 192 ARG A O 1
ATOM 1515 N N . SER A 1 193 ? 6.784 -1.319 -11.790 1.00 90.31 193 SER A N 1
ATOM 1516 C CA . SER A 1 193 ? 7.073 -1.523 -13.207 1.00 90.31 193 SER A CA 1
ATOM 1517 C C . SER A 1 193 ? 8.364 -2.337 -13.384 1.00 90.31 193 SER A C 1
ATOM 1519 O O . SER A 1 193 ? 9.446 -1.954 -12.928 1.00 90.31 193 SER A O 1
ATOM 1521 N N . LEU A 1 194 ? 8.248 -3.461 -14.087 1.00 85.88 194 LEU A N 1
ATOM 1522 C CA . LEU A 1 194 ? 9.339 -4.305 -14.567 1.00 85.88 194 LEU A CA 1
ATOM 1523 C C . LEU A 1 194 ? 10.020 -3.725 -15.807 1.00 85.88 194 LEU A C 1
ATOM 1525 O O . LEU A 1 194 ? 11.018 -4.281 -16.256 1.00 85.88 194 LEU A O 1
ATOM 1529 N N . GLU A 1 195 ? 9.539 -2.613 -16.361 1.00 73.56 195 GLU A N 1
ATOM 1530 C CA . GLU A 1 195 ? 10.086 -2.011 -17.579 1.00 73.56 195 GLU A CA 1
ATOM 1531 C C . GLU A 1 195 ? 11.591 -1.709 -17.441 1.00 73.56 195 GLU A C 1
ATOM 1533 O O . GLU A 1 195 ? 12.353 -1.991 -18.357 1.00 73.56 195 GLU A O 1
ATOM 1538 N N . LYS A 1 196 ? 12.081 -1.340 -16.245 1.00 57.47 196 LYS A N 1
ATOM 1539 C CA . LYS A 1 196 ? 13.533 -1.240 -15.958 1.00 57.47 196 LYS A CA 1
ATOM 1540 C C . LYS A 1 196 ? 14.277 -2.582 -15.993 1.00 57.47 196 LYS A C 1
ATOM 1542 O O . LYS A 1 196 ? 15.461 -2.621 -16.330 1.00 57.47 196 LYS A O 1
ATOM 1547 N N . ALA A 1 197 ? 13.635 -3.677 -15.587 1.00 54.00 197 ALA A N 1
ATOM 1548 C CA . ALA A 1 197 ? 14.208 -5.021 -15.668 1.00 54.00 197 ALA A CA 1
ATOM 1549 C C . ALA A 1 197 ? 14.207 -5.539 -17.117 1.00 54.00 197 ALA A C 1
ATOM 1551 O O . ALA A 1 197 ? 15.133 -6.244 -17.519 1.00 54.00 197 ALA A O 1
ATOM 1552 N N . LEU A 1 198 ? 13.205 -5.143 -17.907 1.00 52.03 198 LEU A N 1
ATOM 1553 C CA . LEU A 1 198 ? 13.067 -5.495 -19.318 1.00 52.03 198 LEU A CA 1
ATOM 1554 C C . LEU A 1 198 ? 13.965 -4.644 -20.231 1.00 52.03 198 LEU A C 1
ATOM 1556 O O . LEU A 1 198 ? 14.591 -5.212 -21.118 1.00 52.03 198 LEU A O 1
ATOM 1560 N N . GLU A 1 199 ? 14.132 -3.339 -19.991 1.00 58.50 199 GLU A N 1
ATOM 1561 C CA . GLU A 1 199 ? 15.119 -2.486 -20.683 1.00 58.50 199 GLU A CA 1
ATOM 1562 C C . GLU A 1 199 ? 16.547 -3.013 -20.479 1.00 58.50 199 GLU A C 1
ATOM 1564 O O . GLU A 1 199 ? 17.291 -3.182 -21.444 1.00 58.50 199 GLU A O 1
ATOM 1569 N N . LYS A 1 200 ? 16.911 -3.391 -19.243 1.00 53.19 200 LYS A N 1
ATOM 1570 C CA . LYS A 1 200 ? 18.210 -4.028 -18.948 1.00 53.19 200 LYS A CA 1
ATOM 1571 C C . LYS A 1 200 ? 18.405 -5.375 -19.655 1.00 53.19 200 LYS A C 1
ATOM 1573 O O . LYS A 1 200 ? 19.545 -5.750 -19.916 1.00 53.19 200 LYS A O 1
ATOM 1578 N N . LYS A 1 201 ? 17.325 -6.113 -19.946 1.00 50.16 201 LYS A N 1
ATOM 1579 C CA . LYS A 1 201 ? 17.369 -7.360 -20.732 1.00 50.16 201 LYS A CA 1
ATOM 1580 C C . LYS A 1 201 ? 17.433 -7.089 -22.239 1.00 50.16 201 LYS A C 1
ATOM 1582 O O . LYS A 1 201 ? 18.215 -7.746 -22.918 1.00 50.16 201 LYS A O 1
ATOM 1587 N N . LYS A 1 202 ? 16.689 -6.099 -22.751 1.00 49.25 202 LYS A N 1
ATOM 1588 C CA . LYS A 1 202 ? 16.731 -5.675 -24.163 1.00 49.25 202 LYS A CA 1
ATOM 1589 C C . LYS A 1 202 ? 18.130 -5.217 -24.586 1.00 49.25 202 LYS A C 1
ATOM 1591 O O . LYS A 1 202 ? 18.526 -5.499 -25.707 1.00 49.25 202 LYS A O 1
ATOM 1596 N N . TRP A 1 203 ? 18.900 -4.598 -23.687 1.00 41.94 203 TRP A N 1
ATOM 1597 C CA . TRP A 1 203 ? 20.271 -4.150 -23.980 1.00 41.94 203 TRP A CA 1
ATOM 1598 C C . TRP A 1 203 ? 21.345 -5.249 -23.882 1.00 41.94 203 TRP A C 1
ATOM 1600 O O . TRP A 1 203 ? 22.494 -5.022 -24.242 1.00 41.94 203 TRP A O 1
ATOM 1610 N N . LYS A 1 204 ? 20.984 -6.452 -23.413 1.00 40.19 204 LYS A N 1
ATOM 1611 C CA . LYS A 1 204 ? 21.875 -7.626 -23.367 1.00 40.19 204 LYS A CA 1
ATOM 1612 C C . LYS A 1 204 ? 21.601 -8.653 -24.460 1.00 40.19 204 LYS A C 1
ATOM 1614 O O . LYS A 1 204 ? 22.311 -9.652 -24.533 1.00 40.19 204 LYS A O 1
ATOM 1619 N N . MET A 1 205 ? 20.583 -8.447 -25.290 1.00 34.88 205 MET A N 1
ATOM 1620 C CA . MET A 1 205 ? 20.422 -9.286 -26.465 1.00 34.88 205 MET A CA 1
ATOM 1621 C C . MET A 1 205 ? 21.441 -8.845 -27.519 1.00 34.88 205 MET A C 1
ATOM 1623 O O . MET A 1 205 ? 21.413 -7.674 -27.901 1.00 34.88 205 MET A O 1
ATOM 1627 N N . PRO A 1 206 ? 22.332 -9.736 -27.999 1.00 39.66 206 PRO A N 1
ATOM 1628 C CA . PRO A 1 206 ? 23.140 -9.418 -29.165 1.00 39.66 206 PRO A CA 1
ATOM 1629 C C . PRO A 1 206 ? 22.176 -9.033 -30.282 1.00 39.66 206 PRO A C 1
ATOM 1631 O O . PRO A 1 206 ? 21.159 -9.709 -30.478 1.00 39.66 206 PRO A O 1
ATOM 1634 N N . ILE A 1 207 ? 22.463 -7.930 -30.974 1.00 42.59 207 ILE A N 1
ATOM 1635 C CA . ILE A 1 207 ? 21.715 -7.506 -32.156 1.00 42.59 207 ILE A CA 1
ATOM 1636 C C . ILE A 1 207 ? 21.851 -8.629 -33.187 1.00 42.59 207 ILE A C 1
ATOM 1638 O O . ILE A 1 207 ? 22.772 -8.678 -33.987 1.00 42.59 207 ILE A O 1
ATOM 1642 N N . THR A 1 208 ? 20.926 -9.572 -33.126 1.00 46.09 208 THR A N 1
ATOM 1643 C CA . THR A 1 208 ? 20.728 -10.649 -34.087 1.00 46.09 208 THR A CA 1
ATOM 1644 C C . THR A 1 208 ? 19.388 -10.369 -34.747 1.00 46.09 208 THR A C 1
ATOM 1646 O O . THR A 1 208 ? 18.424 -11.117 -34.637 1.00 46.09 208 THR A O 1
ATOM 1649 N N . ARG A 1 209 ? 19.285 -9.200 -35.387 1.00 44.59 209 ARG A N 1
ATOM 1650 C CA . ARG A 1 209 ? 18.193 -8.904 -36.313 1.00 44.59 209 ARG A CA 1
ATOM 1651 C C . ARG A 1 209 ? 18.782 -8.522 -37.668 1.00 44.59 209 ARG A C 1
ATOM 1653 O O . ARG A 1 209 ? 19.264 -7.402 -37.810 1.00 44.59 209 ARG A O 1
ATOM 1660 N N . PRO A 1 210 ? 18.684 -9.410 -38.672 1.00 45.81 210 PRO A N 1
ATOM 1661 C CA . PRO A 1 210 ? 19.029 -9.114 -40.064 1.00 45.81 210 PRO A CA 1
ATOM 1662 C C . PRO A 1 210 ? 18.122 -8.050 -40.714 1.00 45.81 210 PRO A C 1
ATOM 1664 O O . PRO A 1 210 ? 18.398 -7.587 -41.813 1.00 45.81 210 PRO A O 1
ATOM 1667 N N . HIS A 1 211 ? 17.033 -7.639 -40.055 1.00 41.25 211 HIS A N 1
ATOM 1668 C CA . HIS A 1 211 ? 15.975 -6.823 -40.665 1.00 41.25 211 HIS A CA 1
ATOM 1669 C C . HIS A 1 211 ? 16.272 -5.324 -40.816 1.00 41.25 211 HIS A C 1
ATOM 1671 O O . HIS A 1 211 ? 15.444 -4.615 -41.372 1.00 41.25 211 HIS A O 1
ATOM 1677 N N . LEU A 1 212 ? 17.430 -4.833 -40.368 1.00 43.25 212 LEU A N 1
ATOM 1678 C CA . LEU A 1 212 ? 17.874 -3.465 -40.680 1.00 43.25 212 LEU A CA 1
ATOM 1679 C C . LEU A 1 212 ? 18.716 -3.390 -41.960 1.00 43.25 212 LEU A C 1
ATOM 1681 O O . LEU A 1 212 ? 18.971 -2.297 -42.441 1.00 43.25 212 LEU A O 1
ATOM 1685 N N . ALA A 1 213 ? 19.115 -4.518 -42.556 1.00 44.31 213 ALA A N 1
ATOM 1686 C CA . ALA A 1 213 ? 19.866 -4.491 -43.811 1.00 44.31 213 ALA A CA 1
ATOM 1687 C C . ALA A 1 213 ? 18.990 -4.161 -45.037 1.00 44.31 213 ALA A C 1
ATOM 1689 O O . ALA A 1 213 ? 19.524 -3.788 -46.075 1.00 44.31 213 ALA A O 1
ATOM 1690 N N . SER A 1 214 ? 17.659 -4.284 -44.939 1.00 45.19 214 SER A N 1
ATOM 1691 C CA . SER A 1 214 ? 16.749 -4.106 -46.082 1.00 45.19 214 SER A CA 1
ATOM 1692 C C . SER A 1 214 ? 16.151 -2.704 -46.227 1.00 45.19 214 SER A C 1
ATOM 1694 O O . SER A 1 214 ? 15.488 -2.450 -47.225 1.00 45.19 214 SER A O 1
ATOM 1696 N N . THR A 1 215 ? 16.347 -1.806 -45.257 1.00 45.28 215 THR A N 1
ATOM 1697 C CA . THR A 1 215 ? 15.792 -0.435 -45.283 1.00 45.28 215 THR A CA 1
ATOM 1698 C C . THR A 1 215 ? 16.833 0.654 -45.063 1.00 45.28 215 THR A C 1
ATOM 1700 O O . THR A 1 215 ? 16.482 1.823 -44.965 1.00 45.28 215 THR A O 1
ATOM 1703 N N . VAL A 1 216 ? 18.118 0.306 -45.003 1.00 45.88 216 VAL A N 1
ATOM 1704 C CA . VAL A 1 216 ? 19.178 1.312 -45.084 1.00 45.88 216 VAL A CA 1
ATOM 1705 C C . VAL A 1 216 ? 19.337 1.652 -46.570 1.00 45.88 216 VAL A C 1
ATOM 1707 O O . VAL A 1 216 ? 19.646 0.738 -47.342 1.00 45.88 216 VAL A O 1
ATOM 1710 N N . PRO A 1 217 ? 19.115 2.914 -46.996 1.00 55.06 217 PRO A N 1
ATOM 1711 C CA . PRO A 1 217 ? 19.400 3.338 -48.364 1.00 55.06 217 PRO A CA 1
ATOM 1712 C C . PRO A 1 217 ? 20.799 2.868 -48.761 1.00 55.06 217 PRO A C 1
ATOM 1714 O O . PRO A 1 217 ? 21.711 2.878 -47.927 1.00 55.06 217 PRO A O 1
ATOM 1717 N N . LYS A 1 218 ? 20.983 2.404 -50.001 1.00 58.41 218 LYS A N 1
ATOM 1718 C CA . LYS A 1 218 ? 22.258 1.804 -50.438 1.00 58.41 218 LYS A CA 1
ATOM 1719 C C . LYS A 1 218 ? 23.453 2.723 -50.148 1.00 58.41 218 LYS A C 1
ATOM 1721 O O . LYS A 1 218 ? 24.532 2.225 -49.831 1.00 58.41 218 LYS A O 1
ATOM 1726 N N . GLU A 1 219 ? 23.246 4.039 -50.171 1.00 53.16 219 GLU A N 1
ATOM 1727 C CA . GLU A 1 219 ? 24.252 5.046 -49.828 1.00 53.16 219 GLU A CA 1
ATOM 1728 C C . GLU A 1 219 ? 24.645 5.018 -48.337 1.00 53.16 219 GLU A C 1
ATOM 1730 O O . GLU A 1 219 ? 25.823 5.126 -47.998 1.00 53.16 219 GLU A O 1
ATOM 1735 N N . ALA A 1 220 ? 23.689 4.806 -47.428 1.00 50.41 220 ALA A N 1
ATOM 1736 C CA . ALA A 1 220 ? 23.943 4.712 -45.990 1.00 50.41 220 ALA A CA 1
ATOM 1737 C C . ALA A 1 220 ? 24.548 3.354 -45.584 1.00 50.41 220 ALA A C 1
ATOM 1739 O O . ALA A 1 220 ? 25.278 3.274 -44.594 1.00 50.41 220 ALA A O 1
ATOM 1740 N N . ALA A 1 221 ? 24.317 2.294 -46.365 1.00 61.16 221 ALA A N 1
ATOM 1741 C CA . ALA A 1 221 ? 24.891 0.973 -46.106 1.00 61.16 221 ALA A CA 1
ATOM 1742 C C . ALA A 1 221 ? 26.423 0.979 -46.255 1.00 61.16 221 ALA A C 1
ATOM 1744 O O . ALA A 1 221 ? 27.125 0.389 -45.432 1.00 61.16 221 ALA A O 1
ATOM 1745 N N . ALA A 1 222 ? 26.948 1.714 -47.242 1.00 65.75 222 ALA A N 1
ATOM 1746 C CA . ALA A 1 222 ? 28.387 1.893 -47.436 1.00 65.75 222 ALA A CA 1
ATOM 1747 C C . ALA A 1 222 ? 29.043 2.658 -46.273 1.00 65.75 222 ALA A C 1
ATOM 1749 O O . ALA A 1 222 ? 30.152 2.326 -45.853 1.00 65.75 222 ALA A O 1
ATOM 1750 N N . ILE A 1 223 ? 28.338 3.646 -45.711 1.00 62.09 223 ILE A N 1
ATOM 1751 C CA . ILE A 1 223 ? 28.790 4.384 -44.528 1.00 62.09 223 ILE A CA 1
ATOM 1752 C C . ILE A 1 223 ? 28.828 3.434 -43.325 1.00 62.09 223 ILE A C 1
ATOM 1754 O O . ILE A 1 223 ? 29.869 3.297 -42.690 1.00 62.09 223 ILE A O 1
ATOM 1758 N N . VAL A 1 224 ? 27.748 2.699 -43.050 1.00 58.72 224 VAL A N 1
ATOM 1759 C CA . VAL A 1 224 ? 27.701 1.758 -41.917 1.00 58.72 224 VAL A CA 1
ATOM 1760 C C . VAL A 1 224 ? 28.799 0.688 -42.010 1.00 58.72 224 VAL A C 1
ATOM 1762 O O . VAL A 1 224 ? 29.447 0.406 -41.002 1.00 58.72 224 VAL A O 1
ATOM 1765 N N . GLU A 1 225 ? 29.064 0.124 -43.192 1.00 67.50 225 GLU A N 1
ATOM 1766 C CA . GLU A 1 225 ? 30.155 -0.848 -43.375 1.00 67.50 225 GLU A CA 1
ATOM 1767 C C . GLU A 1 225 ? 31.549 -0.226 -43.208 1.00 67.50 225 GLU A C 1
ATOM 1769 O O . GLU A 1 225 ? 32.411 -0.814 -42.549 1.00 67.50 225 GLU A O 1
ATOM 1774 N N . LYS A 1 226 ? 31.764 1.006 -43.690 1.00 68.38 226 LYS A N 1
ATOM 1775 C CA . LYS A 1 226 ? 33.011 1.747 -43.444 1.00 68.38 226 LYS A CA 1
ATOM 1776 C C . LYS A 1 226 ? 33.272 1.924 -41.944 1.00 68.38 226 LYS A C 1
ATOM 1778 O O . LYS A 1 226 ? 34.380 1.653 -41.490 1.00 68.38 226 LYS A O 1
ATOM 1783 N N . TYR A 1 227 ? 32.2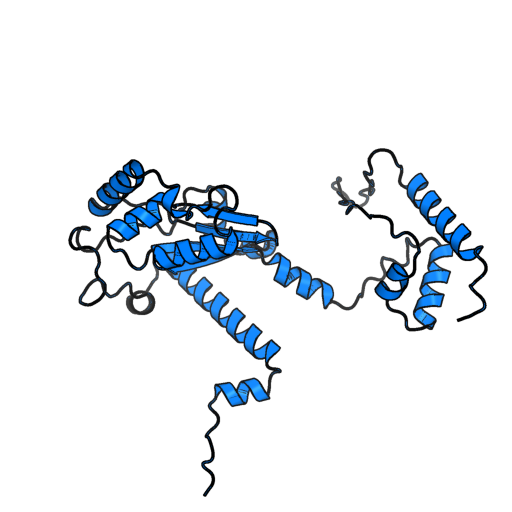62 2.302 -41.160 1.00 66.88 227 TYR A N 1
ATOM 1784 C CA . TYR A 1 227 ? 32.406 2.499 -39.710 1.00 66.88 227 TYR A CA 1
ATOM 1785 C C . TYR A 1 227 ? 32.573 1.182 -38.933 1.00 66.88 227 TYR A C 1
ATOM 1787 O O . TYR A 1 227 ? 33.373 1.122 -37.997 1.00 66.88 227 TYR A O 1
ATOM 1795 N N . LYS A 1 228 ? 31.905 0.098 -39.353 1.00 66.56 228 LYS A N 1
ATOM 1796 C CA . LYS A 1 228 ? 32.138 -1.245 -38.791 1.00 66.56 228 LYS A CA 1
ATOM 1797 C C . LYS A 1 228 ? 33.579 -1.711 -38.997 1.00 66.56 228 LYS A C 1
ATOM 1799 O O . LYS A 1 228 ? 34.170 -2.260 -38.070 1.00 66.56 228 LYS A O 1
ATOM 1804 N N . SER A 1 229 ? 34.160 -1.454 -40.174 1.00 71.75 229 SER A N 1
ATOM 1805 C CA . SER A 1 229 ? 35.554 -1.820 -40.482 1.00 71.75 229 SER A CA 1
ATOM 1806 C C . SER A 1 229 ? 36.586 -1.109 -39.591 1.00 71.75 229 SER A C 1
ATOM 1808 O O . SER A 1 229 ? 37.693 -1.605 -39.408 1.00 71.75 229 SER A O 1
ATOM 1810 N N . GLN A 1 230 ? 36.201 0.014 -38.976 1.00 74.12 230 GLN A N 1
ATOM 1811 C CA . GLN A 1 230 ? 37.020 0.787 -38.039 1.00 74.12 230 GLN A CA 1
ATOM 1812 C C . GLN A 1 230 ? 36.819 0.367 -36.570 1.00 74.12 230 GLN A C 1
ATOM 1814 O O . GLN A 1 230 ? 37.387 0.982 -35.672 1.00 74.12 230 GLN A O 1
ATOM 1819 N N . GLY A 1 231 ? 36.001 -0.660 -36.301 1.00 78.06 231 GLY A N 1
ATOM 1820 C CA . GLY A 1 231 ? 35.734 -1.157 -34.946 1.00 78.06 231 GLY A CA 1
ATOM 1821 C C . GLY A 1 231 ? 34.858 -0.235 -34.089 1.00 78.06 231 GLY A C 1
ATOM 1822 O O . GLY A 1 231 ? 34.773 -0.423 -32.875 1.00 78.06 231 GLY A O 1
ATOM 1823 N N . LEU A 1 232 ? 34.205 0.762 -34.694 1.00 61.00 232 LEU A N 1
ATOM 1824 C CA . LEU A 1 232 ? 33.350 1.707 -33.981 1.00 61.00 232 LEU A CA 1
ATOM 1825 C C . LEU A 1 232 ? 31.976 1.090 -33.696 1.00 61.00 232 LEU A C 1
ATOM 1827 O O . LEU A 1 232 ? 31.361 0.445 -34.546 1.00 61.00 232 LEU A O 1
ATOM 1831 N N . THR A 1 233 ? 31.471 1.301 -32.480 1.00 64.62 233 THR A N 1
ATOM 1832 C CA . THR A 1 233 ? 30.106 0.905 -32.120 1.00 64.62 233 THR A CA 1
ATOM 1833 C C . THR A 1 233 ? 29.091 1.846 -32.774 1.00 64.62 233 THR A C 1
ATOM 1835 O O . THR A 1 233 ? 29.396 3.001 -33.074 1.00 64.62 233 THR A O 1
ATOM 1838 N N . TYR A 1 234 ? 27.853 1.379 -32.966 1.00 55.28 234 TYR A N 1
ATOM 1839 C CA . TYR A 1 234 ? 26.765 2.204 -33.512 1.00 55.28 234 TYR A CA 1
ATOM 1840 C C . TYR A 1 234 ? 26.577 3.516 -32.728 1.00 55.28 234 TYR A C 1
ATOM 1842 O O . TYR A 1 234 ? 26.372 4.573 -33.318 1.00 55.28 234 TYR A O 1
ATOM 1850 N N . ASP A 1 235 ? 26.742 3.472 -31.404 1.00 53.19 235 ASP A N 1
ATOM 1851 C CA . ASP A 1 235 ? 26.659 4.658 -30.550 1.00 53.19 235 ASP A CA 1
ATOM 1852 C C . ASP A 1 235 ? 27.811 5.640 -30.802 1.00 53.19 235 ASP A C 1
ATOM 1854 O O . ASP A 1 235 ? 27.597 6.851 -30.787 1.00 53.19 235 ASP A O 1
ATOM 1858 N N . ALA A 1 236 ? 29.030 5.154 -31.061 1.00 58.97 236 ALA A N 1
ATOM 1859 C CA . ALA A 1 236 ? 30.152 6.019 -31.423 1.00 58.97 236 ALA A CA 1
ATOM 1860 C C . ALA A 1 236 ? 29.899 6.724 -32.766 1.00 58.97 236 ALA A C 1
ATOM 1862 O O . ALA A 1 236 ? 30.166 7.917 -32.882 1.00 58.97 236 ALA A O 1
ATOM 1863 N N . PHE A 1 237 ? 29.302 6.020 -33.733 1.00 64.88 237 PHE A N 1
ATOM 1864 C CA . PHE A 1 237 ? 28.886 6.587 -35.018 1.00 64.88 237 PHE A CA 1
ATOM 1865 C C . PHE A 1 237 ? 27.805 7.671 -34.856 1.00 64.88 237 PHE A C 1
ATOM 1867 O O . PHE A 1 237 ? 27.994 8.800 -35.302 1.00 64.88 237 PHE A O 1
ATOM 1874 N N . VAL A 1 238 ? 26.706 7.378 -34.150 1.00 58.34 238 VAL A N 1
ATOM 1875 C CA . VAL A 1 238 ? 25.600 8.338 -33.941 1.00 58.34 238 VAL A CA 1
ATOM 1876 C C . VAL A 1 238 ? 26.060 9.586 -33.177 1.00 58.34 238 VAL A C 1
ATOM 1878 O O . VAL A 1 238 ? 25.549 10.682 -33.403 1.00 58.34 238 VAL A O 1
ATOM 1881 N N . ASN A 1 239 ? 27.042 9.449 -32.284 1.00 59.72 239 ASN A N 1
ATOM 1882 C CA . ASN A 1 239 ? 27.586 10.570 -31.521 1.00 59.72 239 ASN A CA 1
ATOM 1883 C C . ASN A 1 239 ? 28.541 11.476 -32.312 1.00 59.72 239 ASN A C 1
ATOM 1885 O O . ASN A 1 239 ? 28.813 12.577 -31.839 1.00 59.72 239 ASN A O 1
ATOM 1889 N N . GLN A 1 240 ? 29.021 11.045 -33.481 1.00 60.81 240 GLN A N 1
ATOM 1890 C CA . GLN A 1 240 ? 29.907 11.832 -34.346 1.00 60.81 240 GLN A CA 1
ATOM 1891 C C . GLN A 1 240 ? 29.159 12.646 -35.411 1.00 60.81 240 GLN A C 1
ATOM 1893 O O . GLN A 1 240 ? 29.785 13.460 -36.083 1.00 60.81 240 GLN A O 1
ATOM 1898 N N . ILE A 1 241 ? 27.841 12.465 -35.559 1.00 59.62 241 ILE A N 1
ATOM 1899 C CA . ILE A 1 241 ? 27.016 13.261 -36.476 1.00 59.62 241 ILE A CA 1
ATOM 1900 C C . ILE A 1 241 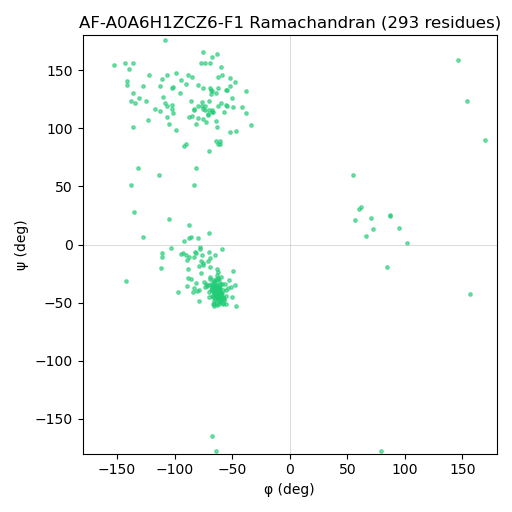? 26.839 14.671 -35.872 1.00 59.62 241 ILE A C 1
ATOM 1902 O O . ILE A 1 241 ? 26.225 14.787 -34.803 1.00 59.62 241 ILE A O 1
ATOM 1906 N N . PRO A 1 242 ? 27.358 15.740 -36.511 1.00 42.41 242 PRO A N 1
ATOM 1907 C CA . PRO A 1 242 ? 27.150 17.113 -36.055 1.00 42.41 242 PRO A CA 1
ATOM 1908 C C . PRO A 1 242 ? 25.659 17.464 -36.094 1.00 42.41 242 PRO A C 1
ATOM 1910 O O . PRO A 1 242 ? 24.938 17.011 -36.982 1.00 42.41 242 PRO A O 1
ATOM 1913 N N . ASP A 1 243 ? 25.193 18.256 -35.126 1.00 49.75 243 ASP A N 1
ATOM 1914 C CA . ASP A 1 243 ? 23.785 18.644 -34.973 1.00 49.75 243 ASP A CA 1
ATOM 1915 C C . ASP A 1 243 ? 22.821 17.457 -34.890 1.00 49.75 243 ASP A C 1
ATOM 1917 O O . ASP A 1 243 ? 21.886 17.327 -35.691 1.00 49.75 243 ASP A O 1
ATOM 1921 N N . LYS A 1 244 ? 23.040 16.604 -33.873 1.00 51.19 244 LYS A N 1
ATOM 1922 C CA . LYS A 1 244 ? 22.089 15.569 -33.441 1.00 51.19 244 LYS A CA 1
ATOM 1923 C C . LYS A 1 244 ? 20.672 16.137 -33.541 1.00 51.19 244 LYS A C 1
ATOM 1925 O O . LYS A 1 244 ? 20.342 17.045 -32.770 1.00 51.19 244 LYS A O 1
ATOM 1930 N N . PRO A 1 245 ? 19.813 15.622 -34.437 1.00 41.94 245 PRO A N 1
ATOM 1931 C CA . PRO A 1 245 ? 18.409 15.959 -34.371 1.00 41.94 245 PRO A CA 1
ATOM 1932 C C . PRO A 1 245 ? 17.963 15.621 -32.954 1.00 41.94 245 PRO A C 1
ATOM 1934 O O . PRO A 1 245 ? 18.275 14.539 -32.443 1.00 41.94 245 PRO A O 1
ATOM 1937 N N . GLN A 1 246 ? 17.245 16.530 -32.298 1.00 40.97 246 GLN A N 1
ATOM 1938 C CA . GLN A 1 246 ? 16.368 16.098 -31.225 1.00 40.97 246 GLN A CA 1
ATOM 1939 C C . GLN A 1 246 ? 15.352 15.175 -31.892 1.00 40.97 246 GLN A C 1
ATOM 1941 O O . GLN A 1 246 ? 14.311 15.620 -32.366 1.00 40.97 246 GLN A O 1
ATOM 1946 N N . PHE A 1 247 ? 15.693 13.894 -32.017 1.00 40.06 247 PHE A N 1
ATOM 1947 C CA . PHE A 1 247 ? 14.745 12.862 -32.368 1.00 40.06 247 PHE A CA 1
ATOM 1948 C C . PHE A 1 247 ? 13.762 12.841 -31.203 1.00 40.06 247 PHE A C 1
ATOM 1950 O O . PHE A 1 247 ? 13.963 12.152 -30.202 1.00 40.06 247 PHE A O 1
ATOM 1957 N N . ALA A 1 248 ? 12.717 13.664 -31.293 1.00 34.62 248 ALA A N 1
ATOM 1958 C CA . ALA A 1 248 ? 11.499 13.415 -30.559 1.00 34.62 248 ALA A CA 1
ATOM 1959 C C . ALA A 1 248 ? 11.175 11.955 -30.854 1.00 34.62 248 ALA A C 1
ATOM 1961 O O . ALA A 1 248 ? 11.059 11.590 -32.019 1.00 34.62 248 ALA A O 1
ATOM 1962 N N . TYR A 1 249 ? 11.149 11.114 -29.821 1.00 36.59 249 TYR A N 1
ATOM 1963 C CA . TYR A 1 249 ? 10.797 9.704 -29.927 1.00 36.59 249 TYR A CA 1
ATOM 1964 C C . TYR A 1 249 ? 9.523 9.584 -30.775 1.00 36.59 249 TYR A C 1
ATOM 1966 O O . TYR A 1 249 ? 8.419 9.812 -30.282 1.00 36.59 249 TYR A O 1
ATOM 1974 N N . HIS A 1 250 ? 9.658 9.289 -32.067 1.00 37.25 250 HIS A N 1
ATOM 1975 C CA . HIS A 1 250 ? 8.512 9.077 -32.932 1.00 37.25 250 HIS A CA 1
ATOM 1976 C C . HIS A 1 250 ? 7.976 7.702 -32.568 1.00 37.25 250 HIS A C 1
ATOM 1978 O O . HIS A 1 250 ? 8.619 6.679 -32.798 1.00 37.25 250 HIS A O 1
ATOM 1984 N N . GLN A 1 251 ? 6.829 7.687 -31.892 1.00 35.31 251 GLN A N 1
ATOM 1985 C CA . GLN A 1 251 ? 6.112 6.457 -31.618 1.00 35.31 251 GLN A CA 1
ATOM 1986 C C . GLN A 1 251 ? 5.615 5.900 -32.949 1.00 35.31 251 GLN A C 1
ATOM 1988 O O . GLN A 1 251 ? 4.769 6.495 -33.612 1.00 35.31 251 GLN A O 1
ATOM 1993 N N . TRP A 1 252 ? 6.146 4.747 -33.335 1.00 35.53 252 TRP A N 1
ATOM 1994 C CA . TRP A 1 252 ? 5.601 3.968 -34.434 1.00 35.53 252 TRP A CA 1
ATOM 1995 C C . TRP A 1 252 ? 4.272 3.389 -33.960 1.00 35.53 252 TRP A C 1
ATOM 1997 O O . TRP A 1 252 ? 4.246 2.544 -33.064 1.00 35.53 252 TRP A O 1
ATOM 2007 N N . THR A 1 253 ? 3.163 3.855 -34.528 1.00 35.47 253 THR A N 1
ATOM 2008 C CA . THR A 1 253 ? 1.863 3.215 -34.317 1.00 35.47 253 THR A CA 1
ATOM 2009 C C . THR A 1 253 ? 1.543 2.369 -35.539 1.00 35.47 253 THR A C 1
ATOM 2011 O O . THR A 1 253 ? 1.354 2.875 -36.640 1.00 35.47 253 THR A O 1
ATOM 2014 N N . PHE A 1 254 ? 1.511 1.052 -35.352 1.00 31.58 254 PHE A N 1
ATOM 2015 C CA . PHE A 1 254 ? 0.999 0.134 -36.361 1.00 31.58 254 PHE A CA 1
ATOM 2016 C C . PHE A 1 254 ? -0.523 0.091 -36.211 1.00 31.58 254 PHE A C 1
ATOM 2018 O O . PHE A 1 254 ? -1.030 -0.336 -35.173 1.00 31.58 254 PHE A O 1
ATOM 2025 N N . ARG A 1 255 ? -1.261 0.551 -37.225 1.00 34.69 255 ARG A N 1
ATOM 2026 C CA . ARG A 1 255 ? -2.703 0.301 -37.340 1.00 34.69 255 ARG A CA 1
ATOM 2027 C C . ARG A 1 255 ? -2.965 -0.514 -38.600 1.00 34.69 255 ARG A C 1
ATOM 2029 O O . ARG A 1 255 ? -2.712 -0.043 -39.701 1.00 34.69 255 ARG A O 1
ATOM 2036 N N . GLY A 1 256 ? -3.482 -1.723 -38.412 1.00 32.50 256 GLY A N 1
ATOM 2037 C CA . GLY A 1 256 ? -3.954 -2.602 -39.478 1.00 32.50 256 GLY A CA 1
ATOM 2038 C C . GLY A 1 256 ? -3.890 -4.068 -39.059 1.00 32.50 256 GLY A C 1
ATOM 2039 O O . GLY A 1 256 ? -2.828 -4.551 -38.674 1.00 32.50 256 GLY A O 1
ATOM 2040 N N . GLU A 1 257 ? -5.020 -4.768 -39.127 1.00 35.31 257 GLU A N 1
ATOM 2041 C CA . GLU A 1 257 ? -5.069 -6.226 -39.015 1.00 35.31 257 GLU A CA 1
ATOM 2042 C C . GLU A 1 257 ? -4.804 -6.825 -40.404 1.00 35.31 257 GLU A C 1
ATOM 2044 O O . GLU A 1 257 ? -5.607 -6.666 -41.321 1.00 35.31 257 GLU A O 1
ATOM 2049 N N . GLY A 1 258 ? -3.646 -7.466 -40.580 1.00 37.56 258 GLY A N 1
ATOM 2050 C CA . GLY A 1 258 ? -3.301 -8.209 -41.795 1.00 37.56 258 GLY A CA 1
ATOM 2051 C C . GLY A 1 258 ? -1.809 -8.159 -42.161 1.00 37.56 258 GLY A C 1
ATOM 2052 O O . GLY A 1 258 ? -1.100 -7.245 -41.740 1.00 37.56 258 GLY A O 1
ATOM 2053 N N . PRO A 1 259 ? -1.312 -9.122 -42.963 1.00 32.56 259 PRO A N 1
ATOM 2054 C CA . PRO A 1 259 ? 0.119 -9.318 -43.244 1.00 32.56 259 PRO A CA 1
ATOM 2055 C C . PRO A 1 259 ? 0.789 -8.230 -44.112 1.00 32.56 259 PRO A C 1
ATOM 2057 O O . PRO A 1 259 ? 1.940 -8.387 -44.506 1.00 32.56 259 PRO A O 1
ATOM 2060 N N . LEU A 1 260 ? 0.110 -7.110 -44.382 1.00 38.53 260 LEU A N 1
ATOM 2061 C CA . LEU A 1 260 ? 0.631 -5.951 -45.119 1.00 38.53 260 LEU A CA 1
ATOM 2062 C C . LEU A 1 260 ? 0.208 -4.626 -44.455 1.00 38.53 260 LEU A C 1
ATOM 2064 O O . LEU A 1 260 ? -0.338 -3.732 -45.102 1.00 38.53 260 LEU A O 1
ATOM 2068 N N . ALA A 1 261 ? 0.438 -4.477 -43.149 1.00 36.56 261 ALA A N 1
ATOM 2069 C CA . ALA A 1 261 ? 0.258 -3.185 -42.488 1.00 36.56 261 ALA A CA 1
ATOM 2070 C C . ALA A 1 261 ? 1.364 -2.203 -42.933 1.00 36.56 261 ALA A C 1
ATOM 2072 O O . ALA A 1 261 ? 2.538 -2.390 -42.611 1.00 36.56 261 ALA A O 1
ATOM 2073 N N . LYS A 1 262 ? 0.995 -1.153 -43.681 1.00 37.12 262 LYS A N 1
ATOM 2074 C CA . LYS A 1 262 ? 1.900 -0.048 -44.039 1.00 37.12 262 LYS A CA 1
ATOM 2075 C C . LYS A 1 262 ? 2.247 0.758 -42.785 1.00 37.12 262 LYS A C 1
ATOM 2077 O O . LYS A 1 262 ? 1.355 1.178 -42.051 1.00 37.12 262 LYS A O 1
ATOM 2082 N N . ALA A 1 263 ? 3.536 0.988 -42.549 1.00 37.28 263 ALA A N 1
ATOM 2083 C CA . ALA A 1 263 ? 3.988 1.899 -41.507 1.00 37.28 263 ALA A CA 1
ATOM 2084 C C . ALA A 1 263 ? 3.786 3.346 -41.978 1.00 37.28 263 ALA A C 1
ATOM 2086 O O . ALA A 1 263 ? 4.358 3.759 -42.982 1.00 37.28 263 ALA A O 1
ATOM 2087 N N . THR A 1 264 ? 2.978 4.118 -41.259 1.00 40.88 264 THR A N 1
ATOM 2088 C CA . THR A 1 264 ? 2.895 5.575 -41.425 1.00 40.88 264 THR A CA 1
ATOM 2089 C C . THR A 1 264 ? 3.666 6.245 -40.299 1.00 40.88 264 THR A C 1
ATOM 2091 O O . THR A 1 264 ? 3.340 6.065 -39.125 1.00 40.88 264 THR A O 1
ATOM 2094 N N . VAL A 1 265 ? 4.683 7.030 -40.654 1.00 38.03 265 VAL A N 1
ATOM 2095 C CA . VAL A 1 265 ? 5.378 7.919 -39.722 1.00 38.03 265 VAL A CA 1
ATOM 2096 C C . VAL A 1 265 ? 4.524 9.171 -39.559 1.00 38.03 265 VAL A C 1
ATOM 2098 O O . VAL A 1 265 ? 4.392 9.965 -40.482 1.00 38.03 265 VAL A O 1
ATOM 2101 N N . THR A 1 266 ? 3.905 9.353 -38.395 1.00 38.38 266 THR A N 1
ATOM 2102 C CA . THR A 1 266 ? 3.250 10.619 -38.046 1.00 38.38 266 THR A CA 1
ATOM 2103 C C . THR A 1 266 ? 4.253 11.530 -37.355 1.00 38.38 266 THR A C 1
ATOM 2105 O O . THR A 1 266 ? 4.338 11.560 -36.126 1.00 38.38 266 THR A O 1
ATOM 2108 N N . THR A 1 267 ? 5.008 12.289 -38.138 1.00 41.94 267 THR A N 1
ATOM 2109 C CA . THR A 1 267 ? 5.497 13.598 -37.700 1.00 41.94 267 THR A CA 1
ATOM 2110 C C . THR A 1 267 ? 4.440 14.631 -38.077 1.00 41.94 267 THR A C 1
ATOM 2112 O O . THR A 1 267 ? 3.717 14.472 -39.062 1.00 41.94 267 THR A O 1
ATOM 2115 N N . LYS A 1 268 ? 4.263 15.683 -37.272 1.00 41.16 268 LYS A N 1
ATOM 2116 C CA . LYS A 1 268 ? 3.412 16.803 -37.690 1.00 41.16 268 LYS A CA 1
ATOM 2117 C C . LYS A 1 268 ? 4.048 17.436 -38.935 1.00 41.16 268 LYS A C 1
ATOM 2119 O O . LYS A 1 268 ? 4.988 18.206 -38.796 1.00 41.16 268 LYS A O 1
ATOM 2124 N N . GLY A 1 269 ? 3.512 17.113 -40.110 1.00 46.41 269 GLY A N 1
ATOM 2125 C CA . GLY A 1 269 ? 3.766 17.832 -41.359 1.00 46.41 269 GLY A CA 1
ATOM 2126 C C . GLY A 1 269 ? 4.987 17.402 -42.175 1.00 46.41 269 GLY A C 1
ATOM 2127 O O . GLY A 1 269 ? 5.480 18.228 -42.930 1.00 46.41 269 GLY A O 1
ATOM 2128 N N . THR A 1 270 ? 5.485 16.168 -42.052 1.00 48.41 270 THR A N 1
ATOM 2129 C CA . THR A 1 270 ? 6.539 15.669 -42.957 1.00 48.41 270 THR A CA 1
ATOM 2130 C C . THR A 1 270 ? 6.230 14.233 -43.367 1.00 48.41 270 THR A C 1
ATOM 2132 O O . THR A 1 270 ? 6.023 13.367 -42.518 1.00 48.41 270 THR A O 1
ATOM 2135 N N . SER A 1 271 ? 6.137 13.984 -44.667 1.00 64.62 271 SER A N 1
ATOM 2136 C CA . SER A 1 271 ? 5.988 12.642 -45.229 1.00 64.62 271 SER A CA 1
ATOM 2137 C C . SER A 1 271 ? 7.259 11.808 -45.014 1.00 64.62 271 SER A C 1
ATOM 2139 O O . SER A 1 271 ? 8.332 12.338 -44.723 1.00 64.62 271 SER A O 1
ATOM 2141 N N . LEU A 1 272 ? 7.138 10.480 -45.126 1.00 49.28 272 LEU A N 1
ATOM 2142 C CA . LEU A 1 272 ? 8.288 9.575 -45.017 1.00 49.28 272 LEU A CA 1
ATOM 2143 C C . LEU A 1 272 ? 9.342 9.893 -46.087 1.00 49.28 272 LEU A C 1
ATOM 2145 O O . LEU A 1 272 ? 10.522 9.956 -45.762 1.00 49.28 272 LEU A O 1
ATOM 2149 N N . ASP A 1 273 ? 8.896 10.176 -47.310 1.00 55.38 273 ASP A N 1
ATOM 2150 C CA . ASP A 1 273 ? 9.765 10.506 -48.440 1.00 55.38 273 ASP A CA 1
ATOM 2151 C C . ASP A 1 273 ? 10.543 11.808 -48.177 1.00 55.38 273 ASP A C 1
ATOM 2153 O O . ASP A 1 273 ? 11.758 11.851 -48.347 1.00 55.38 273 ASP A O 1
ATOM 2157 N N . GLU A 1 274 ? 9.881 12.843 -47.644 1.00 57.16 274 GLU A N 1
ATOM 2158 C CA . GLU A 1 274 ? 10.538 14.100 -47.248 1.00 57.16 274 GLU A CA 1
ATOM 2159 C C . GLU A 1 274 ? 11.548 13.899 -46.105 1.00 57.16 274 GLU A C 1
ATOM 2161 O O . GLU A 1 274 ? 12.586 14.562 -46.057 1.00 57.16 274 GLU A O 1
ATOM 2166 N N . PHE A 1 275 ? 11.276 12.979 -45.173 1.00 56.16 275 PHE A N 1
ATOM 2167 C CA . PHE A 1 275 ? 12.220 12.642 -44.107 1.00 56.16 275 PHE A CA 1
ATOM 2168 C C . PHE A 1 275 ? 13.441 11.888 -44.647 1.00 56.16 275 PHE A C 1
ATOM 2170 O O . PHE A 1 275 ? 14.574 12.217 -44.287 1.00 56.16 275 PHE A O 1
ATOM 2177 N N . GLU A 1 276 ? 13.226 10.897 -45.512 1.00 57.56 276 GLU A N 1
ATOM 2178 C CA . GLU A 1 276 ? 14.299 10.139 -46.159 1.00 57.56 276 GLU A CA 1
ATOM 2179 C C . GLU A 1 276 ? 15.179 11.054 -47.021 1.00 57.56 276 GLU A C 1
ATOM 2181 O O . GLU A 1 276 ? 16.408 10.988 -46.929 1.00 57.56 276 GLU A O 1
ATOM 2186 N N . GLU A 1 277 ? 14.573 11.980 -47.765 1.00 65.81 277 GLU A N 1
ATOM 2187 C CA . GLU A 1 277 ? 15.286 12.970 -48.570 1.00 65.81 277 GLU A CA 1
ATOM 2188 C C . GLU A 1 277 ? 16.084 13.956 -47.702 1.00 65.81 277 GLU A C 1
ATOM 2190 O O . GLU A 1 277 ? 17.255 14.221 -47.986 1.00 65.81 277 GLU A O 1
ATOM 2195 N N . MET A 1 278 ? 15.518 14.420 -46.581 1.00 68.25 278 MET A N 1
ATOM 2196 C CA . MET A 1 278 ? 16.223 15.277 -45.619 1.00 68.25 278 MET A CA 1
ATOM 2197 C C . MET A 1 278 ? 17.446 14.576 -45.004 1.00 68.25 278 MET A C 1
ATOM 2199 O O . MET A 1 278 ? 18.500 15.196 -44.825 1.00 68.25 278 MET A O 1
ATOM 2203 N N . VAL A 1 279 ? 17.329 13.288 -44.666 1.00 59.84 279 VAL A N 1
ATOM 2204 C CA . VAL A 1 279 ? 18.449 12.495 -44.138 1.00 59.84 279 VAL A CA 1
ATOM 2205 C C . VAL A 1 279 ? 19.516 12.289 -45.217 1.00 59.84 279 VAL A C 1
ATOM 2207 O O . VAL A 1 279 ? 20.702 12.490 -44.944 1.00 59.84 279 VAL A O 1
ATOM 2210 N N . ALA A 1 280 ? 19.116 11.951 -46.444 1.00 63.62 280 ALA A N 1
ATOM 2211 C CA . ALA A 1 280 ? 20.032 11.751 -47.565 1.00 63.62 280 ALA A CA 1
ATOM 2212 C C . ALA A 1 280 ? 20.784 13.037 -47.962 1.00 63.62 280 ALA A C 1
ATOM 2214 O O . ALA A 1 280 ? 21.978 12.988 -48.261 1.00 63.62 280 ALA A O 1
ATOM 2215 N N . ASP A 1 281 ? 20.119 14.195 -47.951 1.00 66.25 281 ASP A N 1
ATOM 2216 C CA . ASP A 1 281 ? 20.731 15.506 -48.209 1.00 66.25 281 ASP A CA 1
ATOM 2217 C C . ASP A 1 281 ? 21.774 15.875 -47.139 1.00 66.25 281 ASP A C 1
ATOM 2219 O O . ASP A 1 281 ? 22.891 16.284 -47.459 1.00 66.25 281 ASP A O 1
ATOM 2223 N N . ARG A 1 282 ? 21.471 15.642 -45.855 1.00 61.53 282 ARG A N 1
ATOM 2224 C CA . ARG A 1 282 ? 22.433 15.888 -44.766 1.00 61.53 282 ARG A CA 1
ATOM 2225 C C . ARG A 1 282 ? 23.650 14.971 -44.833 1.00 61.53 282 ARG A C 1
ATOM 2227 O O . ARG A 1 282 ? 24.764 15.434 -44.600 1.00 61.53 282 ARG A O 1
ATOM 2234 N N . LEU A 1 283 ? 23.459 13.693 -45.166 1.00 55.03 283 LEU A N 1
ATOM 2235 C CA . LEU A 1 283 ? 24.568 12.752 -45.347 1.00 55.03 283 LEU A CA 1
ATOM 2236 C C . LEU A 1 283 ? 25.459 13.141 -46.536 1.00 55.03 283 LEU A C 1
ATOM 2238 O O . LEU A 1 283 ? 26.680 13.044 -46.419 1.00 55.03 283 LEU A O 1
ATOM 2242 N N . ARG A 1 284 ? 24.878 13.642 -47.637 1.00 64.69 284 ARG A N 1
ATOM 2243 C CA . ARG A 1 284 ? 25.640 14.210 -48.765 1.00 64.69 284 ARG A CA 1
ATOM 2244 C C . ARG A 1 284 ? 26.465 15.420 -48.338 1.00 64.69 284 ARG A C 1
ATOM 2246 O O . ARG A 1 284 ? 27.678 15.409 -48.515 1.00 64.69 284 ARG A O 1
ATOM 2253 N N . LYS A 1 285 ? 25.845 16.396 -47.669 1.00 63.66 285 LYS A N 1
ATOM 2254 C CA . LYS A 1 285 ? 26.535 17.594 -47.154 1.00 63.66 285 LYS A CA 1
ATOM 2255 C C . LYS A 1 285 ? 27.673 17.248 -46.194 1.00 63.66 285 LYS A C 1
ATOM 2257 O O . LYS A 1 285 ? 28.741 17.849 -46.255 1.00 63.66 285 LYS A O 1
ATOM 2262 N N . PHE A 1 286 ? 27.474 16.248 -45.337 1.00 53.88 286 PHE A N 1
ATOM 2263 C CA . PHE A 1 286 ? 28.520 15.764 -44.439 1.00 53.88 286 PHE A CA 1
ATOM 2264 C C . PHE A 1 286 ? 29.685 15.116 -45.204 1.00 53.88 286 PHE A C 1
ATOM 2266 O O . PHE A 1 286 ? 30.841 15.369 -44.880 1.00 53.88 286 PHE A O 1
ATOM 2273 N N . ALA A 1 287 ? 29.401 14.325 -46.243 1.00 54.34 287 ALA A N 1
ATOM 2274 C CA . ALA A 1 287 ? 30.427 13.695 -47.076 1.00 54.34 287 ALA A CA 1
ATOM 2275 C C . ALA A 1 287 ? 31.212 14.698 -47.945 1.00 54.34 287 ALA A C 1
ATOM 2277 O O . ALA A 1 287 ? 32.375 14.454 -48.258 1.00 54.34 287 ALA A O 1
ATOM 2278 N N . GLU A 1 288 ? 30.591 15.820 -48.310 1.00 57.59 288 GLU A N 1
ATOM 2279 C CA . GLU A 1 288 ? 31.200 16.924 -49.064 1.00 57.59 288 GLU A CA 1
ATOM 2280 C C . GLU A 1 288 ? 31.990 17.900 -48.182 1.00 57.59 288 GLU A C 1
ATOM 2282 O O . GLU A 1 288 ? 32.732 18.739 -48.694 1.00 57.59 288 GLU A O 1
ATOM 2287 N N . THR A 1 289 ? 31.864 17.797 -46.855 1.00 58.88 289 THR A N 1
ATOM 2288 C CA . THR A 1 289 ? 32.628 18.643 -45.939 1.00 58.88 289 THR A CA 1
ATOM 2289 C C . THR A 1 289 ? 34.077 18.150 -45.938 1.00 58.88 289 THR A C 1
ATOM 2291 O O . THR A 1 289 ? 34.309 16.992 -45.577 1.00 58.88 289 THR A O 1
ATOM 2294 N N . PRO A 1 290 ? 35.069 18.976 -46.332 1.00 49.81 290 PRO A N 1
ATOM 2295 C CA . PRO A 1 290 ? 36.461 18.553 -46.348 1.00 49.81 290 PRO A CA 1
ATOM 2296 C C . PRO A 1 290 ? 36.834 18.059 -44.956 1.00 49.81 290 PRO A C 1
ATOM 2298 O O . PRO A 1 290 ? 36.704 18.796 -43.974 1.00 49.81 290 PRO A O 1
ATOM 2301 N N . ALA A 1 291 ? 37.239 16.790 -44.869 1.00 49.34 291 ALA A N 1
ATOM 2302 C CA . ALA A 1 291 ? 37.730 16.218 -43.631 1.00 49.34 291 ALA A CA 1
ATOM 2303 C C . ALA A 1 291 ? 38.794 17.164 -43.078 1.00 49.34 291 ALA A C 1
ATOM 2305 O O . ALA A 1 291 ? 39.721 17.531 -43.800 1.00 49.34 291 ALA A O 1
ATOM 2306 N N . TRP A 1 292 ? 38.620 17.581 -41.825 1.00 37.59 292 TRP A N 1
ATOM 2307 C CA . TRP A 1 292 ? 39.596 18.360 -41.082 1.00 37.59 292 TRP A CA 1
ATOM 2308 C C . TRP A 1 292 ? 40.948 17.651 -41.160 1.00 37.59 292 TRP A C 1
ATOM 2310 O O . TRP A 1 292 ? 41.222 16.705 -40.425 1.00 37.59 292 TRP A O 1
ATOM 2320 N N . SER A 1 293 ? 41.786 18.086 -42.093 1.00 35.97 293 SER A N 1
ATOM 2321 C CA . SER A 1 293 ? 43.147 17.612 -42.268 1.00 35.97 293 SER A CA 1
ATOM 2322 C C . SER A 1 293 ? 44.040 18.334 -41.267 1.00 35.97 293 SER A C 1
ATOM 2324 O O . SER A 1 293 ? 44.855 19.154 -41.670 1.00 35.97 293 SER A O 1
ATOM 2326 N N . SER A 1 294 ? 43.821 18.082 -39.974 1.00 41.75 294 SER A N 1
ATOM 2327 C CA . SER A 1 294 ? 44.782 18.310 -38.885 1.00 41.75 294 SER A CA 1
ATOM 2328 C C . SER A 1 294 ? 44.092 18.140 -37.530 1.00 41.75 294 SER A C 1
ATOM 2330 O O . SER A 1 294 ? 43.571 19.110 -36.981 1.00 41.75 294 SER A O 1
ATOM 2332 N N . PHE A 1 295 ? 44.108 16.915 -37.008 1.00 35.19 295 PHE A N 1
ATOM 2333 C CA . PHE A 1 295 ? 44.313 16.597 -35.593 1.00 35.19 295 PHE A CA 1
ATOM 2334 C C . PHE A 1 295 ? 44.983 15.227 -35.500 1.00 35.19 295 PHE A C 1
ATOM 2336 O O . PHE A 1 295 ? 44.630 14.354 -36.326 1.00 35.19 295 PHE A O 1
#

Mean predicted aligned error: 16.98 Å

Nearest PDB structures (foldseek):
  6ky4-assembly1_A  TM=5.751E-01  e=5.565E-02  Arabidopsis thaliana
  6sdk-assembly1_B  TM=3.877E-01  e=1.368E-02  Bacillus subtilis subsp. subtilis str. 168
  7bnr-assembly1_A  TM=4.363E-01  e=1.477E-01  Myxococcus xanthus DK 1622
  7bnk-assembly1_B  TM=4.348E-01  e=2.406E-01  Myxococcus xanthus DK 1622

InterPro domains:
  IPR036086 ParB/Sulfiredoxin superfamily [SSF110849] (135-193)

Solvent-accessible surface area (backbone atoms only — not comparable to full-atom values): 17558 Å² total; per-residue (Å²): 132,86,83,80,76,79,77,50,74,71,60,54,54,41,70,76,32,62,62,75,55,43,53,49,49,54,52,51,54,49,53,51,51,43,33,54,51,35,49,29,54,65,72,68,66,60,48,70,64,58,29,39,78,68,63,57,65,23,89,64,94,76,56,60,66,33,96,68,43,51,92,85,59,76,40,60,35,83,81,36,45,88,44,71,69,59,34,50,40,72,75,39,47,66,58,32,33,74,80,65,30,35,43,66,37,58,46,71,36,28,39,68,58,50,51,53,56,49,36,73,71,70,40,62,41,85,88,76,70,49,58,80,75,74,77,45,58,66,67,58,18,53,52,47,31,51,42,34,32,77,54,41,72,37,58,31,27,35,40,35,41,47,59,103,86,45,74,49,77,48,47,66,44,59,38,51,11,34,45,77,44,48,38,64,67,41,62,27,41,38,36,36,49,37,55,68,62,48,52,62,48,63,74,66,52,76,92,83,64,79,77,63,73,81,73,48,55,75,74,53,46,56,51,54,51,56,43,50,76,69,73,49,50,72,67,59,54,65,69,66,49,81,81,70,72,85,72,68,85,72,76,82,58,83,70,64,96,60,102,78,55,70,82,60,68,80,52,97,89,48,55,64,67,58,50,53,50,52,52,53,52,51,53,48,55,58,71,69,46,78,73,80,89,80,128